Protein AF-A0A2A5DV95-F1 (afdb_monomer_lite)

pLDDT: mean 86.45, std 10.65, range [42.94, 98.12]

Secondary structure (DSSP, 8-state):
--HHHHHHHHHHS-SSPEEEEEETTHHHHHHHHHHHHTT--HHHHHHSTTHHHHHSHHHHHHHTT-HHHHHH-TT---TTS-EEEEEEEEEEE---SS----SSSS-EEEEEEEE-HHHHHHHHHHT-S-GGGGS-TTS---TTTTEEEEEEEEEETTTTEEEEEEEE-HHHHHHHHHHHHHHHTGGG-HHHHHHHHHHT--HHHHHHHIIIIIHHHTTTHHHHHHHHHHHIIIIIS---EEEEE-HHHHHHHTT-SS-PPPHHHHHHHHHHTTEEEESSPPHHHHT-S-HHHHHHHHHS---EEEE--

Radius of gyration: 20.72 Å; chains: 1; bounding box: 58×43×54 Å

Foldseek 3Di:
DAPVVLVVLQVPDPPDWDKDKDFPLLLLLLVVLVVVLVPDDPVNCCVDLNVVSCVDPVNVVCVVPDPVCSNPPSNDDDPPTDMAIWIKDKDKDADDDDPFLFLAHHIW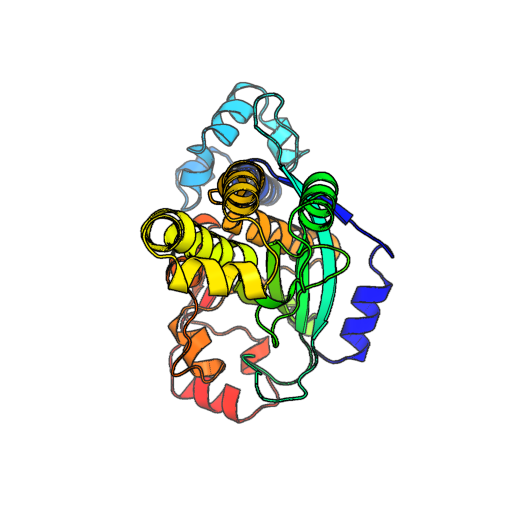IKIFTFHDPVLLVLCCVAQDFDPPQQDPPPDPADDVTGTQKMWTWDDDVVQLEIEGLFIDGSNLVSLVVLLCCLVPPCVPDPVNVVVSVVSPHDSVSSNCSCVVPRVVCVVPVLVSRVSVVVCCSCPSVVRDKYKYFAQVRSCPSSVPDPDGDDNCSRPVSLVVQVWDKDQDDRVCQCVGPDPVSVVSVVVDSGIITIRPD

Sequence (309 aa):
MQLLEAKEIQDCLPKGQTAFSYYRDQYAVYLLGQLLQKGFSIAELKKSSFAGLLQKKVVKDILARDLKMIRLFPKANIACAKEYHFSLNLTIMDRDDLCDQTSRNGVNLILQLNFNAEHSRFFRKKLDCKLDWLNGSCHPVRRDKITMAWCRMDINFDTDEVLIEEIQSDWMRYSLNWYKYVKKDLLKSEKRKMCFKKYGIKPEAYLEYYERFVKPYGPIWEESMMFATLCFIREELGLKNIFYHTQDSGRILKQMDDWLPPASIYSTLPKKFYFKLNSEAPILLQKDRNRRVKKVLKIHQFKFYKLMA

Structure (mmCIF, N/CA/C/O backbone):
data_AF-A0A2A5DV95-F1
#
_entry.id   AF-A0A2A5DV95-F1
#
loop_
_atom_site.group_PDB
_atom_site.id
_atom_site.type_symbol
_atom_site.label_atom_id
_atom_site.label_alt_id
_atom_site.label_comp_id
_atom_site.label_asym_id
_atom_site.label_entity_id
_atom_site.label_seq_id
_atom_site.pdbx_PDB_ins_code
_atom_site.Cartn_x
_atom_site.Cartn_y
_atom_site.Cartn_z
_atom_site.occupancy
_atom_site.B_iso_or_equiv
_atom_site.auth_seq_id
_atom_site.auth_comp_id
_atom_site.auth_asym_id
_atom_site.auth_atom_id
_atom_site.pdbx_PDB_model_num
ATOM 1 N N . MET A 1 1 ? 1.843 -15.084 11.485 1.00 86.31 1 MET A N 1
ATOM 2 C CA . MET A 1 1 ? 0.737 -16.047 11.271 1.00 86.31 1 MET A CA 1
ATOM 3 C C . MET A 1 1 ? 1.349 -17.438 11.120 1.00 86.31 1 MET A C 1
ATOM 5 O O . MET A 1 1 ? 2.554 -17.500 10.869 1.00 86.31 1 MET A O 1
ATOM 9 N N . GLN A 1 2 ? 0.613 -18.538 11.307 1.00 87.00 2 GLN A N 1
ATOM 10 C CA . GLN A 1 2 ? 1.159 -19.872 10.994 1.00 87.00 2 GLN A CA 1
ATOM 11 C C . GLN A 1 2 ? 1.019 -20.186 9.496 1.00 87.00 2 GLN A C 1
ATOM 13 O O . GLN A 1 2 ? 0.142 -19.646 8.827 1.00 87.00 2 GLN A O 1
ATOM 18 N N . LEU A 1 3 ? 1.881 -21.057 8.956 1.00 87.31 3 LEU A N 1
ATOM 19 C CA . LEU A 1 3 ? 1.865 -21.403 7.528 1.00 87.31 3 LEU A CA 1
ATOM 20 C C . LEU A 1 3 ? 0.554 -22.076 7.095 1.00 87.31 3 LEU A C 1
ATOM 22 O O . LEU A 1 3 ? 0.088 -21.821 5.989 1.00 87.31 3 LEU A O 1
ATOM 26 N N . LEU A 1 4 ? -0.032 -22.922 7.949 1.00 89.38 4 LEU A N 1
ATOM 27 C CA . LEU A 1 4 ? -1.293 -23.606 7.649 1.00 89.38 4 LEU A CA 1
ATOM 28 C C . LEU A 1 4 ? -2.432 -22.600 7.437 1.00 89.38 4 LEU A C 1
ATOM 30 O O . LEU A 1 4 ? -3.034 -22.583 6.372 1.00 89.38 4 LEU A O 1
ATOM 34 N N . GLU A 1 5 ? -2.625 -21.699 8.398 1.00 89.56 5 GLU A N 1
ATOM 35 C CA . GLU A 1 5 ? -3.607 -20.607 8.338 1.00 89.56 5 GLU A CA 1
ATOM 36 C C . GLU A 1 5 ? -3.411 -19.732 7.085 1.00 89.56 5 GLU A C 1
ATOM 38 O O . GLU A 1 5 ? -4.357 -19.392 6.380 1.00 89.56 5 GLU A O 1
ATOM 43 N N . ALA A 1 6 ? -2.160 -19.424 6.731 1.00 90.00 6 ALA A N 1
ATOM 44 C CA . ALA A 1 6 ? -1.848 -18.662 5.523 1.00 90.00 6 ALA A CA 1
ATOM 45 C C . ALA A 1 6 ? -2.274 -19.376 4.230 1.00 90.00 6 ALA A C 1
ATOM 47 O O . ALA A 1 6 ? -2.764 -18.733 3.298 1.00 90.00 6 ALA A O 1
ATOM 48 N N . LYS A 1 7 ? -2.063 -20.697 4.169 1.00 90.81 7 LYS A N 1
ATOM 49 C CA . LYS A 1 7 ? -2.456 -21.535 3.030 1.00 90.81 7 LYS A CA 1
ATOM 50 C C . LYS A 1 7 ? -3.969 -21.641 2.919 1.00 90.81 7 LYS A C 1
ATOM 52 O O . LYS A 1 7 ? -4.481 -21.488 1.820 1.00 90.81 7 LYS A O 1
ATOM 57 N N . GLU A 1 8 ? -4.674 -21.795 4.038 1.00 91.25 8 GLU A N 1
ATOM 58 C CA . GLU A 1 8 ? -6.142 -21.799 4.061 1.00 91.25 8 GLU A CA 1
ATOM 59 C C . GLU A 1 8 ? -6.714 -20.506 3.467 1.00 91.25 8 GLU A C 1
ATOM 61 O O . GLU A 1 8 ? -7.596 -20.557 2.613 1.00 91.25 8 GLU A O 1
ATOM 66 N N . ILE A 1 9 ? -6.161 -19.344 3.833 1.00 90.38 9 ILE A N 1
ATOM 67 C CA . ILE A 1 9 ? -6.562 -18.060 3.235 1.00 90.38 9 ILE A CA 1
ATOM 68 C C . ILE A 1 9 ? -6.305 -18.063 1.725 1.00 90.38 9 ILE A C 1
ATOM 70 O O . ILE A 1 9 ? -7.169 -17.661 0.949 1.00 90.38 9 ILE A O 1
ATOM 74 N N . GLN A 1 10 ? -5.123 -18.510 1.293 1.00 88.50 10 GLN A N 1
ATOM 75 C CA . GLN A 1 10 ? -4.773 -18.556 -0.126 1.00 88.50 10 GLN A CA 1
ATOM 76 C C . GLN A 1 10 ? -5.689 -19.498 -0.924 1.00 88.50 10 GLN A C 1
ATOM 78 O O . GLN A 1 10 ? -6.049 -19.167 -2.053 1.00 88.50 10 GLN A O 1
ATOM 83 N N . ASP A 1 11 ? -6.080 -20.631 -0.343 1.00 88.81 11 ASP A N 1
ATOM 84 C CA . ASP A 1 11 ? -6.933 -21.643 -0.970 1.00 88.81 11 ASP A CA 1
ATOM 85 C C . ASP A 1 11 ? -8.411 -21.235 -1.033 1.00 88.81 11 ASP A C 1
ATOM 87 O O . ASP A 1 11 ? -9.113 -21.641 -1.965 1.00 88.81 11 ASP A O 1
ATOM 91 N N . CYS A 1 12 ? -8.875 -20.424 -0.076 1.00 86.75 12 CYS A N 1
ATOM 92 C CA . CYS A 1 12 ? -10.227 -19.860 -0.050 1.00 86.75 12 CYS A CA 1
ATOM 93 C C . CYS A 1 12 ? -10.438 -18.754 -1.093 1.00 86.75 12 CYS A C 1
ATOM 95 O O . CYS A 1 12 ? -11.571 -18.497 -1.504 1.00 86.75 12 CYS A O 1
ATOM 97 N N . LEU A 1 13 ? -9.369 -18.083 -1.520 1.00 80.69 13 LEU A N 1
ATOM 98 C CA . LEU A 1 13 ? -9.460 -17.026 -2.520 1.00 80.69 13 LEU A CA 1
ATOM 99 C C . LEU A 1 13 ? -9.596 -17.609 -3.932 1.00 80.69 13 LEU A C 1
ATOM 101 O O . LEU A 1 13 ? -9.119 -18.716 -4.200 1.00 80.69 13 LEU A O 1
ATOM 105 N N . PRO A 1 14 ? -10.214 -16.869 -4.874 1.00 76.69 14 PRO A N 1
ATOM 106 C CA . PRO A 1 14 ? -10.341 -17.316 -6.253 1.00 76.69 14 PRO A CA 1
ATOM 107 C C . PRO A 1 14 ? -9.000 -17.803 -6.811 1.00 76.69 14 PRO A C 1
ATOM 109 O O . PRO A 1 14 ? -8.023 -17.053 -6.872 1.00 76.69 14 PRO A O 1
ATOM 112 N N . LYS A 1 15 ? -8.958 -19.072 -7.236 1.00 68.50 15 LYS A N 1
ATOM 113 C CA . LYS A 1 15 ? -7.765 -19.698 -7.819 1.00 68.50 15 LYS A CA 1
ATOM 114 C C . LYS A 1 15 ? -7.486 -19.065 -9.181 1.00 68.50 15 LYS A C 1
ATOM 116 O O . LYS A 1 15 ? -7.971 -19.525 -10.210 1.00 68.50 15 LYS A O 1
ATOM 121 N N . GLY A 1 16 ? -6.749 -17.957 -9.193 1.00 63.12 16 GLY A N 1
ATOM 122 C CA . GLY A 1 16 ? -6.514 -17.190 -10.409 1.00 63.12 16 GLY A CA 1
ATOM 123 C C . GLY A 1 16 ? -6.074 -15.751 -10.167 1.00 63.12 16 GLY A C 1
ATOM 124 O O . GLY A 1 16 ? -5.465 -15.413 -9.157 1.00 63.12 16 GLY A O 1
ATOM 125 N N . GLN A 1 17 ? -6.318 -14.908 -11.166 1.00 73.44 17 GLN A N 1
ATOM 126 C CA . GLN A 1 17 ? -6.033 -13.477 -11.116 1.00 73.44 17 GLN A CA 1
ATOM 127 C C . GLN A 1 17 ? -7.318 -12.732 -10.786 1.00 73.44 17 GLN A C 1
ATOM 129 O O . GLN A 1 17 ? -8.288 -12.834 -11.537 1.00 73.44 17 GLN A O 1
ATOM 134 N N . THR A 1 18 ? -7.297 -11.927 -9.729 1.00 88.62 18 THR A N 1
ATOM 135 C CA . THR A 1 18 ? -8.392 -10.993 -9.472 1.00 88.62 18 THR A CA 1
ATOM 136 C C . THR A 1 18 ? -8.151 -9.745 -10.307 1.00 88.62 18 THR A C 1
ATOM 138 O O . THR A 1 18 ? -7.131 -9.068 -10.149 1.00 88.62 18 THR A O 1
ATOM 141 N N . ALA A 1 19 ? -9.062 -9.458 -11.236 1.00 91.25 19 ALA A N 1
ATOM 142 C CA . ALA A 1 19 ? -9.023 -8.216 -11.993 1.00 91.25 19 ALA A CA 1
ATOM 143 C C . ALA A 1 19 ? -9.183 -7.035 -11.030 1.00 91.25 19 ALA A C 1
ATOM 145 O O . ALA A 1 19 ? -10.049 -7.048 -10.156 1.00 91.25 19 ALA A O 1
ATOM 146 N N . PHE A 1 20 ? -8.341 -6.020 -11.185 1.00 92.81 20 PHE A N 1
ATOM 147 C CA . PHE A 1 20 ? -8.385 -4.842 -10.336 1.00 92.81 20 PHE A CA 1
ATOM 148 C C . PHE A 1 20 ? -8.207 -3.591 -11.174 1.00 92.81 20 PHE A C 1
ATOM 150 O O . PHE A 1 20 ? -7.289 -3.494 -11.986 1.00 92.81 20 PHE A O 1
ATOM 157 N N . SER A 1 21 ? -9.080 -2.624 -10.950 1.00 92.81 21 SER A N 1
ATOM 158 C CA . SER A 1 21 ? -9.022 -1.330 -11.603 1.00 92.81 21 SER A CA 1
ATOM 159 C C . SER A 1 21 ? -8.791 -0.238 -10.581 1.00 92.81 21 SER A C 1
ATOM 161 O O . SER A 1 21 ? -9.290 -0.305 -9.457 1.00 92.81 21 SER A O 1
ATOM 163 N N . TYR A 1 22 ? -8.062 0.787 -11.005 1.00 94.25 22 TYR A N 1
ATOM 164 C CA . TYR A 1 22 ? -7.840 1.978 -10.215 1.00 94.25 22 TYR A CA 1
ATOM 165 C C . TYR A 1 22 ? -7.980 3.248 -11.040 1.00 94.25 22 TYR A C 1
ATOM 167 O O . TYR A 1 22 ? -7.395 3.356 -12.116 1.00 94.25 22 TYR A O 1
ATOM 175 N N . TYR A 1 23 ? -8.646 4.260 -10.500 1.00 92.88 23 TYR A N 1
ATOM 176 C CA . TYR A 1 23 ? -8.498 5.635 -10.967 1.00 92.88 23 TYR A CA 1
ATOM 177 C C . TYR A 1 23 ? -8.016 6.537 -9.830 1.00 92.88 23 TYR A C 1
ATOM 179 O O . TYR A 1 23 ? -8.239 6.278 -8.649 1.00 92.88 23 TYR A O 1
ATOM 187 N N . ARG A 1 24 ? -7.329 7.625 -10.183 1.00 92.38 24 ARG A N 1
ATOM 188 C CA . ARG A 1 24 ? -6.751 8.546 -9.194 1.00 92.38 24 ARG A CA 1
ATOM 189 C C . ARG A 1 24 ? -7.818 9.081 -8.232 1.00 92.38 24 ARG A C 1
ATOM 191 O O . ARG A 1 24 ? -8.872 9.531 -8.670 1.00 92.38 24 ARG A O 1
ATOM 198 N N . ASP A 1 25 ? -7.504 9.084 -6.939 1.00 92.88 25 ASP A N 1
ATOM 199 C CA . ASP A 1 25 ? -8.383 9.450 -5.827 1.00 92.88 25 ASP A CA 1
ATOM 200 C C . ASP A 1 25 ? -9.588 8.506 -5.605 1.00 92.88 25 ASP A C 1
ATOM 202 O O . ASP A 1 25 ? -10.449 8.814 -4.780 1.00 92.88 25 ASP A O 1
ATOM 206 N N . GLN A 1 26 ? -9.650 7.321 -6.235 1.00 93.12 26 GLN A N 1
ATOM 207 C CA . GLN A 1 26 ? -10.716 6.331 -5.982 1.00 93.12 26 GLN A CA 1
ATOM 208 C C . GLN A 1 26 ? -10.795 5.907 -4.513 1.00 93.12 26 GLN A C 1
ATOM 210 O O . GLN A 1 26 ? -11.887 5.704 -3.982 1.00 93.12 26 GLN A O 1
ATOM 215 N N . TYR A 1 27 ? -9.654 5.865 -3.819 1.00 94.31 27 TYR A N 1
ATOM 216 C CA . TYR A 1 27 ? -9.627 5.576 -2.385 1.00 94.31 27 TYR A CA 1
ATOM 217 C C . TYR A 1 27 ? -10.495 6.551 -1.583 1.00 94.31 27 TYR A C 1
ATOM 219 O O . TYR A 1 27 ? -11.057 6.173 -0.561 1.00 94.31 27 TYR A O 1
ATOM 227 N N . ALA A 1 28 ? -10.611 7.807 -2.027 1.00 94.12 28 ALA A N 1
ATOM 228 C CA . ALA A 1 28 ? -11.363 8.812 -1.301 1.00 94.12 28 ALA A CA 1
ATOM 229 C C . ALA A 1 28 ? -12.869 8.544 -1.373 1.00 94.12 28 ALA A C 1
ATOM 231 O O . ALA A 1 28 ? -13.563 8.712 -0.373 1.00 94.12 28 ALA A O 1
ATOM 232 N N . VAL A 1 29 ? -13.350 8.084 -2.533 1.00 92.00 29 VAL A N 1
ATOM 233 C CA . VAL A 1 29 ? -14.738 7.635 -2.721 1.00 92.00 29 VAL A CA 1
ATOM 234 C C . VAL A 1 29 ? -15.013 6.431 -1.827 1.00 92.00 29 VAL A C 1
ATOM 236 O O . VAL A 1 29 ? -16.007 6.417 -1.105 1.00 92.00 29 VAL A O 1
ATOM 239 N N . TYR A 1 30 ? -14.084 5.474 -1.804 1.00 92.56 30 TYR A N 1
ATOM 240 C CA . TYR A 1 30 ? -14.205 4.287 -0.972 1.00 92.56 30 TYR A CA 1
ATOM 241 C C . TYR A 1 30 ? -14.256 4.600 0.524 1.00 92.56 30 TYR A C 1
ATOM 243 O O . TYR A 1 30 ? -15.215 4.217 1.189 1.00 92.56 30 TYR A O 1
ATOM 251 N N . LEU A 1 31 ? -13.271 5.334 1.055 1.00 93.88 31 LEU A N 1
ATOM 252 C CA . LEU A 1 31 ? -13.229 5.691 2.477 1.00 93.88 31 LEU A CA 1
ATOM 253 C C . LEU A 1 31 ? -14.450 6.522 2.882 1.00 93.88 31 LEU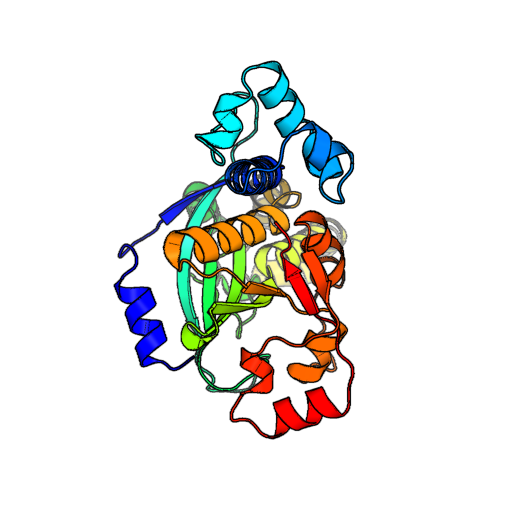 A C 1
ATOM 255 O O . LEU A 1 31 ? -15.003 6.319 3.960 1.00 93.88 31 LEU A O 1
ATOM 259 N N . LEU A 1 32 ? -14.903 7.430 2.013 1.00 93.06 32 LEU A N 1
ATOM 260 C CA . LEU A 1 32 ? -16.124 8.190 2.255 1.00 93.06 32 LEU A CA 1
ATOM 261 C C . LEU A 1 32 ? -17.350 7.271 2.323 1.00 93.06 32 LEU A C 1
ATOM 263 O O . LEU A 1 32 ? -18.148 7.411 3.244 1.00 93.06 32 LEU A O 1
ATOM 267 N N . GLY A 1 33 ? -17.483 6.311 1.404 1.00 90.19 33 GLY A N 1
ATOM 268 C CA . GLY A 1 33 ? -18.555 5.315 1.437 1.00 90.19 33 GLY A CA 1
ATOM 269 C C . GLY A 1 33 ? -18.574 4.516 2.742 1.00 90.19 33 GLY A C 1
ATOM 270 O O . GLY A 1 33 ? -19.631 4.390 3.356 1.00 90.19 33 GLY A O 1
ATOM 271 N N . GLN A 1 34 ? -17.407 4.075 3.223 1.00 90.50 34 GLN A N 1
ATOM 272 C CA . GLN A 1 34 ? -17.273 3.380 4.511 1.00 90.50 34 GLN A CA 1
ATOM 273 C C . GLN A 1 34 ? -17.740 4.251 5.690 1.00 90.50 34 GLN A C 1
ATOM 275 O O . GLN A 1 34 ? -18.512 3.800 6.536 1.00 90.50 34 GLN A O 1
ATOM 280 N N . LEU A 1 35 ? -17.337 5.524 5.725 1.00 91.94 35 LEU A N 1
ATOM 281 C CA . LEU A 1 35 ? -17.753 6.466 6.770 1.00 91.94 35 LEU A CA 1
ATOM 282 C C . LEU A 1 35 ? -19.267 6.730 6.746 1.00 91.94 35 LEU A C 1
ATOM 284 O O . LEU A 1 35 ? -19.909 6.741 7.794 1.00 91.94 35 LEU A O 1
ATOM 288 N N . LEU A 1 36 ? -19.857 6.893 5.560 1.00 90.50 36 LEU A N 1
ATOM 289 C CA . LEU A 1 36 ? -21.305 7.070 5.411 1.00 90.50 36 LEU A CA 1
ATOM 290 C C . LEU A 1 36 ? -22.081 5.815 5.841 1.00 90.50 36 LEU A C 1
ATOM 292 O O . LEU A 1 36 ? -23.142 5.924 6.451 1.00 90.50 36 LEU A O 1
ATOM 296 N N . GLN A 1 37 ? -21.558 4.618 5.557 1.00 87.19 37 GLN A N 1
ATOM 297 C CA . GLN A 1 37 ? -22.152 3.355 6.013 1.00 87.19 37 GLN A CA 1
ATOM 298 C C . GLN A 1 37 ? -22.097 3.204 7.540 1.00 87.19 37 GLN A C 1
ATOM 300 O O . GLN A 1 37 ? -23.021 2.643 8.123 1.00 87.19 37 GLN A O 1
ATOM 305 N N . LYS A 1 38 ? -21.082 3.781 8.196 1.00 88.56 38 LYS A N 1
ATOM 306 C CA . LYS A 1 38 ? -20.990 3.892 9.664 1.00 88.56 38 LYS A CA 1
ATOM 307 C C . LYS A 1 38 ? -21.924 4.949 10.272 1.00 88.56 38 LYS A C 1
ATOM 309 O O . LYS A 1 38 ? -21.917 5.125 11.485 1.00 88.56 38 LYS A O 1
ATOM 314 N N . GLY A 1 39 ? -22.717 5.648 9.458 1.00 89.88 39 GLY A N 1
ATOM 315 C CA . GLY A 1 39 ? -23.730 6.600 9.917 1.00 89.88 39 GLY A CA 1
ATOM 316 C C . GLY A 1 39 ? -23.280 8.059 9.974 1.00 89.88 39 GLY A C 1
ATOM 317 O O . GLY A 1 39 ? -24.080 8.904 10.361 1.00 89.88 39 GLY A O 1
ATOM 318 N N . PHE A 1 40 ? -22.053 8.388 9.555 1.00 91.62 40 PHE A N 1
ATOM 319 C CA . PHE A 1 40 ? -21.626 9.786 9.486 1.00 91.62 40 PHE A CA 1
ATOM 320 C C . PHE A 1 40 ? -22.432 10.554 8.434 1.00 91.62 40 PHE A C 1
ATOM 322 O O . PHE A 1 40 ? -22.566 10.125 7.287 1.00 91.62 40 PHE A O 1
ATOM 329 N N . SER A 1 41 ? -22.903 11.744 8.789 1.00 90.94 41 SER A N 1
ATOM 330 C CA . SER A 1 41 ? -23.466 12.706 7.846 1.00 90.94 41 SER A CA 1
ATOM 331 C C . SER A 1 41 ? -22.370 13.517 7.149 1.00 90.94 41 SER A C 1
ATOM 333 O O . SER A 1 41 ? -21.272 13.733 7.667 1.00 90.94 41 SER A O 1
ATOM 335 N N . ILE A 1 42 ? -22.682 14.070 5.973 1.00 90.50 42 ILE A N 1
ATOM 336 C CA . ILE A 1 42 ? -21.769 14.985 5.266 1.00 90.50 42 ILE A CA 1
ATOM 337 C C . ILE A 1 42 ? -21.432 16.218 6.123 1.00 90.50 42 ILE A C 1
ATOM 339 O O . ILE A 1 42 ? -20.310 16.723 6.060 1.00 90.50 42 ILE A O 1
ATOM 343 N N . ALA A 1 43 ? -22.379 16.706 6.930 1.00 92.00 43 ALA A N 1
ATOM 344 C CA . ALA A 1 43 ? -22.167 17.853 7.809 1.00 92.00 43 ALA A CA 1
ATOM 345 C C . ALA A 1 43 ? -21.146 17.549 8.918 1.00 92.00 43 ALA A C 1
ATOM 347 O O . ALA A 1 43 ? -20.259 18.366 9.169 1.00 92.00 43 ALA A O 1
ATOM 348 N N . GLU A 1 44 ? -21.225 16.367 9.531 1.00 94.69 44 GLU A N 1
ATOM 349 C CA . GLU A 1 44 ? -20.236 15.904 10.511 1.00 94.69 44 GLU A CA 1
ATOM 350 C C . GLU A 1 44 ? -18.870 15.703 9.857 1.00 94.69 44 GLU A C 1
ATOM 352 O O . GLU A 1 44 ? -17.855 16.169 10.376 1.00 94.69 44 GLU A O 1
ATOM 357 N N . LEU A 1 45 ? -18.832 15.098 8.666 1.00 94.06 45 LEU A N 1
ATOM 358 C CA . LEU A 1 45 ? -17.582 14.861 7.946 1.00 94.06 45 LEU A CA 1
ATOM 359 C C . LEU A 1 45 ? -16.844 16.158 7.606 1.00 94.06 45 LEU A C 1
ATOM 361 O O . LEU A 1 45 ? -15.622 16.202 7.761 1.00 94.06 45 LEU A O 1
ATOM 365 N N . LYS A 1 46 ? -17.563 17.227 7.234 1.00 94.06 46 LYS A N 1
ATOM 366 C CA . LYS A 1 46 ? -16.988 18.569 7.008 1.00 94.06 46 LYS A CA 1
ATOM 367 C C . LYS A 1 46 ? -16.299 19.152 8.245 1.00 94.06 46 LYS A C 1
ATOM 369 O O . LYS A 1 46 ? -15.350 19.912 8.088 1.00 94.06 46 LYS A O 1
ATOM 374 N N . LYS A 1 47 ? -16.772 18.814 9.447 1.00 95.00 47 LYS A N 1
ATOM 375 C CA . LYS A 1 47 ? -16.208 19.274 10.730 1.00 95.00 47 LYS A CA 1
ATOM 376 C C . LYS A 1 47 ? -15.158 18.315 11.301 1.00 95.00 47 LYS A C 1
ATOM 378 O O . LYS A 1 47 ? -14.503 18.632 12.286 1.00 95.00 47 LYS A O 1
ATOM 383 N N . SER A 1 48 ? -15.008 17.137 10.702 1.00 93.88 48 SER A N 1
ATOM 384 C CA . SER A 1 48 ? -14.110 16.084 11.170 1.00 93.88 48 SER A CA 1
ATOM 385 C C . SER A 1 48 ? -12.725 16.155 10.518 1.00 93.88 48 SER A C 1
ATOM 387 O O . SER A 1 48 ? -12.498 16.868 9.538 1.00 93.88 48 SER A O 1
ATOM 389 N N . SER A 1 49 ? -11.811 15.292 10.972 1.00 92.38 49 SER A N 1
ATOM 390 C CA . SER A 1 49 ? -10.525 15.085 10.298 1.00 92.38 49 SER A CA 1
ATOM 391 C C . SER A 1 49 ? -10.648 14.549 8.865 1.00 92.38 49 SER A C 1
ATOM 393 O O . SER A 1 49 ? -9.657 14.578 8.149 1.00 92.38 49 SER A O 1
ATOM 395 N N . PHE A 1 50 ? -11.821 14.071 8.434 1.00 95.12 50 PHE A N 1
ATOM 396 C CA . PHE A 1 50 ? -12.063 13.517 7.096 1.00 95.12 50 PHE A CA 1
ATOM 397 C C . PHE A 1 50 ? -12.504 14.558 6.058 1.00 95.12 50 PHE A C 1
ATOM 399 O O . PHE A 1 50 ? -12.699 14.208 4.895 1.00 95.12 50 PHE A O 1
ATOM 406 N N . ALA A 1 51 ? -12.618 15.839 6.427 1.00 94.56 51 ALA A N 1
ATOM 407 C CA . ALA A 1 51 ? -13.098 16.901 5.537 1.00 94.56 51 ALA A CA 1
ATOM 408 C C . ALA A 1 51 ? -12.333 16.982 4.200 1.00 94.56 51 ALA A C 1
ATOM 410 O O . ALA A 1 51 ? -12.910 17.329 3.170 1.00 94.56 51 ALA A O 1
ATOM 411 N N . GLY A 1 52 ? -11.048 16.606 4.189 1.00 94.44 52 GLY A N 1
ATOM 412 C CA . GLY A 1 52 ? -10.234 16.559 2.972 1.00 94.44 52 GLY A CA 1
ATOM 413 C C . GLY A 1 52 ? -10.727 15.564 1.907 1.00 94.44 52 GLY A C 1
ATOM 414 O O . GLY A 1 52 ? -10.485 15.803 0.725 1.00 94.44 52 GLY A O 1
ATOM 415 N N . LEU A 1 53 ? -11.469 14.509 2.281 1.00 94.12 53 LEU A N 1
ATOM 416 C CA . LEU A 1 53 ? -12.081 13.571 1.328 1.00 94.12 53 LEU A CA 1
ATOM 417 C C . LEU A 1 53 ? -13.093 14.299 0.443 1.00 94.12 53 LEU A C 1
ATOM 419 O O . LEU A 1 53 ? -13.078 14.150 -0.775 1.00 94.12 53 LEU A O 1
ATOM 423 N N . LEU A 1 54 ? -13.900 15.171 1.052 1.00 93.31 54 LEU A N 1
ATOM 424 C CA . LEU A 1 54 ? -14.910 15.983 0.369 1.00 93.31 54 LEU A CA 1
ATOM 425 C C . LEU A 1 54 ? -14.293 17.033 -0.565 1.00 93.31 54 LEU A C 1
ATOM 427 O O . LEU A 1 54 ? -14.978 17.577 -1.428 1.00 93.31 54 LEU A O 1
ATOM 431 N N . GLN A 1 55 ? -13.001 17.337 -0.402 1.00 93.44 55 GLN A N 1
ATOM 432 C CA . GLN A 1 55 ? -12.300 18.304 -1.244 1.00 93.44 55 GLN A CA 1
ATOM 433 C C . GLN A 1 55 ? -11.731 17.699 -2.524 1.00 93.44 55 GLN A C 1
ATOM 435 O O . GLN A 1 55 ? -11.386 18.448 -3.444 1.00 93.44 55 GLN A O 1
ATOM 440 N N . LYS A 1 56 ? -11.660 16.366 -2.611 1.00 92.88 56 LYS A N 1
ATOM 441 C CA . LYS A 1 56 ? -11.179 15.669 -3.801 1.00 92.88 56 LYS A CA 1
ATOM 442 C C . LYS A 1 56 ? -12.107 15.936 -4.972 1.00 92.88 56 LYS A C 1
ATOM 444 O O . LYS A 1 56 ? -13.319 15.782 -4.848 1.00 92.88 56 LYS A O 1
ATOM 449 N N . LYS A 1 57 ? -11.527 16.290 -6.123 1.00 90.12 57 LYS A N 1
ATOM 450 C CA . LYS A 1 57 ? -12.284 16.578 -7.350 1.00 90.12 57 LYS A CA 1
ATOM 451 C C . LYS A 1 57 ? -13.260 15.447 -7.668 1.00 90.12 57 LYS A C 1
ATOM 453 O O . LYS A 1 57 ? -14.432 15.694 -7.890 1.00 90.12 57 LYS A O 1
ATOM 458 N N . VAL A 1 58 ? -12.781 14.211 -7.583 1.00 88.81 58 VAL A N 1
ATOM 459 C CA . VAL A 1 58 ? -13.568 13.015 -7.873 1.00 88.81 58 VAL A CA 1
ATOM 460 C C . VAL A 1 58 ? -14.795 12.862 -6.966 1.00 88.81 58 VAL A C 1
ATOM 462 O O . VAL A 1 58 ? -15.875 12.514 -7.429 1.00 88.81 58 VAL A O 1
ATOM 465 N N . VAL A 1 59 ? -14.652 13.205 -5.684 1.00 89.62 59 VAL A N 1
ATOM 466 C CA . VAL A 1 59 ? -15.749 13.186 -4.715 1.00 89.62 59 VAL A CA 1
ATOM 467 C C . VAL A 1 59 ? -16.714 14.335 -4.993 1.00 89.62 59 VAL A C 1
ATOM 469 O O . VAL A 1 59 ? -17.917 14.108 -5.020 1.00 89.62 59 VAL A O 1
ATOM 472 N N . LYS A 1 60 ? -16.213 15.546 -5.267 1.00 89.31 60 LYS A N 1
ATOM 473 C CA . LYS A 1 60 ? -17.047 16.697 -5.658 1.00 89.31 60 LYS A CA 1
ATOM 474 C C . LYS A 1 60 ? -17.885 16.400 -6.900 1.00 89.31 60 LYS A C 1
ATOM 476 O O . LYS A 1 60 ? -19.077 16.686 -6.901 1.00 89.31 60 LYS A O 1
ATOM 481 N N . ASP A 1 61 ? -17.273 15.788 -7.911 1.00 86.44 61 ASP A N 1
ATOM 482 C CA . ASP A 1 61 ? -17.933 15.427 -9.165 1.00 86.44 61 ASP A CA 1
ATOM 483 C C . ASP A 1 61 ? -19.066 14.410 -8.933 1.00 86.44 61 ASP A C 1
ATOM 485 O O . ASP A 1 61 ? -20.129 14.539 -9.538 1.00 86.44 61 ASP A O 1
ATOM 489 N N . ILE A 1 62 ? -18.877 13.423 -8.043 1.00 84.88 62 ILE A N 1
ATOM 490 C CA . ILE A 1 62 ? -19.944 12.473 -7.686 1.00 84.88 62 ILE A CA 1
ATOM 491 C C . ILE A 1 62 ? -21.030 13.152 -6.849 1.00 84.88 62 ILE A C 1
ATOM 493 O O . ILE A 1 62 ? -22.209 12.999 -7.154 1.00 84.88 62 ILE A O 1
ATOM 497 N N . LEU A 1 63 ? -20.652 13.912 -5.814 1.00 83.94 63 LEU A N 1
ATOM 498 C CA . LEU A 1 63 ? -21.598 14.592 -4.922 1.00 83.94 63 LEU A CA 1
ATOM 499 C C . LEU A 1 63 ? -22.504 15.572 -5.679 1.00 83.94 63 LEU A C 1
ATOM 501 O O . LEU A 1 63 ? -23.657 15.740 -5.298 1.00 83.94 63 LEU A O 1
ATOM 505 N N . ALA A 1 64 ? -21.996 16.198 -6.744 1.00 83.25 64 ALA A N 1
ATOM 506 C CA . ALA A 1 64 ? -22.777 17.073 -7.613 1.00 83.25 64 ALA A CA 1
ATOM 507 C C . ALA A 1 64 ? -23.821 16.323 -8.462 1.00 83.25 64 ALA A C 1
ATOM 509 O O . ALA A 1 64 ? -24.766 16.946 -8.937 1.00 83.25 64 ALA A O 1
ATOM 510 N N . ARG A 1 65 ? -23.648 15.011 -8.676 1.00 80.06 65 ARG A N 1
ATOM 511 C CA . ARG A 1 65 ? -24.533 14.179 -9.506 1.00 80.06 65 ARG A CA 1
ATOM 512 C C . ARG A 1 65 ? -25.517 13.371 -8.665 1.00 80.06 65 ARG A C 1
ATOM 514 O O . ARG A 1 65 ? -26.716 13.476 -8.887 1.00 80.06 65 ARG A O 1
ATOM 521 N N . ASP A 1 66 ? -25.018 12.564 -7.726 1.00 74.06 66 ASP A N 1
ATOM 522 C CA . ASP A 1 66 ? -25.846 11.716 -6.863 1.00 74.06 66 ASP A CA 1
ATOM 523 C C . ASP A 1 66 ? -25.089 11.258 -5.602 1.00 74.06 66 ASP A C 1
ATOM 525 O O . ASP A 1 66 ? -24.139 10.473 -5.655 1.00 74.06 66 ASP A O 1
ATOM 529 N N . LEU A 1 67 ? -25.556 11.704 -4.433 1.00 69.00 67 LEU A N 1
ATOM 530 C CA . LEU A 1 67 ? -25.014 11.308 -3.132 1.00 69.00 67 LEU A CA 1
ATOM 531 C C . LEU A 1 67 ? -25.197 9.806 -2.843 1.00 69.00 67 LEU A C 1
ATOM 533 O O . LEU A 1 67 ? -24.362 9.199 -2.167 1.00 69.00 67 LEU A O 1
ATOM 537 N N . LYS A 1 68 ? -26.287 9.197 -3.335 1.00 71.50 68 LYS A N 1
ATOM 538 C CA . LYS A 1 68 ? -26.608 7.785 -3.074 1.00 71.50 68 LYS A CA 1
ATOM 539 C C . LYS A 1 68 ? -25.567 6.857 -3.693 1.00 71.50 68 LYS A C 1
ATOM 541 O O . LYS A 1 68 ? -25.258 5.823 -3.101 1.00 71.50 68 LYS A O 1
ATOM 546 N N . MET A 1 69 ? -24.956 7.266 -4.807 1.00 70.06 69 MET A N 1
ATOM 547 C CA . MET A 1 69 ? -23.914 6.498 -5.492 1.00 70.06 69 MET A CA 1
ATOM 548 C C . MET A 1 69 ? -22.696 6.222 -4.609 1.00 70.06 69 MET A C 1
ATOM 550 O O . MET A 1 69 ? -22.155 5.123 -4.661 1.00 70.06 69 MET A O 1
ATOM 554 N N . ILE A 1 70 ? -22.291 7.157 -3.743 1.00 72.88 70 ILE A N 1
ATOM 555 C CA . ILE A 1 70 ? -21.128 6.951 -2.858 1.00 72.88 70 ILE A CA 1
ATOM 556 C C . ILE A 1 70 ? -21.429 5.900 -1.786 1.00 72.88 70 ILE A C 1
ATOM 558 O O . ILE A 1 70 ? -20.564 5.102 -1.431 1.00 72.88 70 ILE A O 1
ATOM 562 N N . ARG A 1 71 ? -22.664 5.888 -1.269 1.00 71.69 71 ARG A N 1
ATOM 563 C CA . ARG A 1 71 ? -23.082 4.944 -0.226 1.00 71.69 71 ARG A CA 1
ATOM 564 C C . ARG A 1 71 ? -23.245 3.526 -0.771 1.00 71.69 71 ARG A C 1
ATOM 566 O O . ARG A 1 71 ? -22.871 2.574 -0.089 1.00 71.69 71 ARG A O 1
ATOM 573 N N . LEU A 1 72 ? -23.823 3.408 -1.967 1.00 64.31 72 LEU A N 1
ATOM 574 C CA . LEU A 1 72 ? -24.183 2.132 -2.590 1.00 64.31 72 LEU A CA 1
ATOM 575 C C . LEU A 1 72 ? -23.033 1.518 -3.394 1.00 64.31 72 LEU A C 1
ATOM 577 O O . LEU A 1 72 ? -22.900 0.301 -3.437 1.00 64.31 72 LEU A O 1
ATOM 581 N N . PHE A 1 73 ? -22.183 2.350 -3.997 1.00 67.50 73 PHE A N 1
ATOM 582 C CA . PHE A 1 73 ? -21.115 1.908 -4.888 1.00 67.50 73 PHE A CA 1
ATOM 583 C C . PHE A 1 73 ? -19.812 2.668 -4.599 1.00 67.50 73 PHE A C 1
ATOM 585 O O . PHE A 1 73 ? -19.361 3.476 -5.414 1.00 67.50 73 PHE A O 1
ATOM 592 N N . PRO A 1 74 ? -19.140 2.386 -3.468 1.00 64.81 74 PRO A N 1
ATOM 593 C CA . PRO A 1 74 ? -17.866 3.022 -3.118 1.00 64.81 74 PRO A CA 1
ATOM 594 C C . PRO A 1 74 ? -16.744 2.779 -4.149 1.00 64.81 74 PRO A C 1
ATOM 596 O O . PRO A 1 74 ? -15.730 3.475 -4.128 1.00 64.81 74 PRO A O 1
ATOM 599 N N . LYS A 1 75 ? -16.928 1.810 -5.059 1.00 65.94 75 LYS A N 1
ATOM 600 C CA . LYS A 1 75 ? -16.030 1.484 -6.178 1.00 65.94 75 LYS A CA 1
ATOM 601 C C . LYS A 1 75 ? -16.568 1.906 -7.555 1.00 65.94 75 LYS A C 1
ATOM 603 O O . LYS A 1 75 ? -16.033 1.449 -8.557 1.00 65.94 75 LYS A O 1
ATOM 608 N N . ALA A 1 76 ? -17.629 2.716 -7.626 1.00 63.41 76 ALA A N 1
ATOM 609 C CA . ALA A 1 76 ? -18.251 3.086 -8.897 1.00 63.41 76 ALA A CA 1
ATOM 610 C C . ALA A 1 76 ? -17.240 3.693 -9.878 1.00 63.41 76 ALA A C 1
ATOM 612 O O . ALA A 1 76 ? -16.510 4.625 -9.539 1.00 63.41 76 ALA A O 1
ATOM 613 N N . ASN A 1 77 ? -17.254 3.202 -11.117 1.00 64.25 77 ASN A N 1
ATOM 614 C CA . ASN A 1 77 ? -16.477 3.799 -12.191 1.00 64.25 77 ASN A CA 1
ATOM 615 C C . ASN A 1 77 ? -17.069 5.154 -12.574 1.00 64.25 77 ASN A C 1
ATOM 617 O O . ASN A 1 77 ? -18.259 5.295 -12.858 1.00 64.25 77 ASN A O 1
ATOM 621 N N . ILE A 1 78 ? -16.210 6.167 -12.594 1.00 69.81 78 ILE A N 1
ATOM 622 C CA . ILE A 1 78 ? -16.583 7.518 -12.991 1.00 69.81 78 ILE A CA 1
ATOM 623 C C . ILE A 1 78 ? -16.145 7.681 -14.434 1.00 69.81 78 ILE A C 1
ATOM 625 O O . ILE A 1 78 ? -14.950 7.698 -14.714 1.00 69.81 78 ILE A O 1
ATOM 629 N N . ALA A 1 79 ? -17.112 7.850 -15.336 1.00 64.50 79 ALA A N 1
ATOM 630 C CA . ALA A 1 79 ? -16.904 7.876 -16.788 1.00 64.50 79 ALA A CA 1
ATOM 631 C C . ALA A 1 79 ? -15.831 8.871 -17.288 1.00 64.50 79 ALA A C 1
ATOM 633 O O . ALA A 1 79 ? -15.365 8.757 -18.414 1.00 64.50 79 ALA A O 1
ATOM 634 N N . CYS A 1 80 ? -15.431 9.852 -16.472 1.00 64.38 80 CYS A N 1
ATOM 635 C CA . CYS A 1 80 ? -14.440 10.871 -16.828 1.00 64.38 80 CYS A CA 1
ATOM 636 C C . CYS A 1 80 ? -13.041 10.628 -16.232 1.00 64.38 80 CYS A C 1
ATOM 638 O O . CYS A 1 80 ? -12.136 11.430 -16.469 1.00 64.38 80 CYS A O 1
ATOM 640 N N . ALA A 1 81 ? -12.848 9.588 -15.418 1.00 81.12 81 ALA A N 1
ATOM 641 C CA . ALA A 1 81 ? -11.564 9.307 -14.788 1.00 81.12 81 ALA A CA 1
ATOM 642 C C . ALA A 1 81 ? -10.753 8.321 -15.638 1.00 81.12 81 ALA A C 1
ATOM 644 O O . ALA A 1 81 ? -11.271 7.306 -16.095 1.00 81.12 81 ALA A O 1
ATOM 645 N N . LYS A 1 82 ? -9.459 8.605 -15.833 1.00 88.56 82 LYS A N 1
ATOM 646 C CA . LYS A 1 82 ? -8.554 7.644 -16.467 1.00 88.56 82 LYS A CA 1
ATOM 647 C C . LYS A 1 82 ? -8.389 6.433 -15.550 1.00 88.56 82 LYS A C 1
ATOM 649 O O . LYS A 1 82 ? -7.808 6.556 -14.469 1.00 88.56 82 LYS A O 1
ATOM 654 N N . GLU A 1 83 ? -8.878 5.296 -16.018 1.00 90.69 83 GLU A N 1
ATOM 655 C CA . GLU A 1 83 ? -8.778 4.008 -15.345 1.00 90.69 83 GLU A CA 1
ATOM 656 C C . GLU A 1 83 ? -7.462 3.309 -15.710 1.00 90.69 83 GLU A C 1
ATOM 658 O O . GLU A 1 83 ? -6.953 3.404 -16.831 1.00 90.69 83 GLU A O 1
ATOM 663 N N . TYR A 1 84 ? -6.888 2.633 -14.727 1.00 93.12 84 TYR A N 1
ATOM 664 C CA . TYR A 1 84 ? -5.690 1.822 -14.836 1.00 93.12 84 TYR A CA 1
ATOM 665 C C . TYR A 1 84 ? -6.048 0.405 -14.418 1.00 93.12 84 TYR A C 1
ATO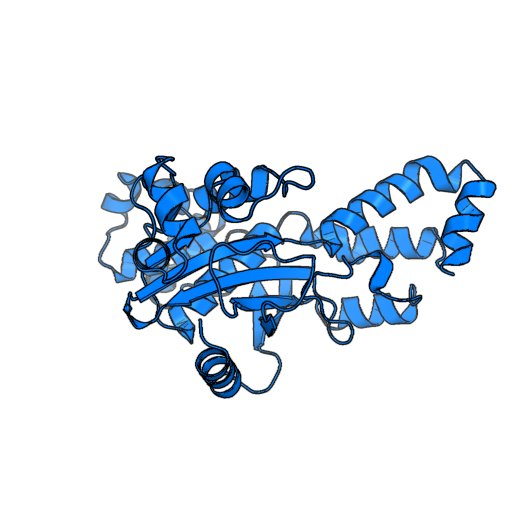M 667 O O . TYR A 1 84 ? -6.634 0.203 -13.358 1.00 93.12 84 TYR A O 1
ATOM 675 N N . HIS A 1 85 ? -5.680 -0.569 -15.241 1.00 93.31 85 HIS A N 1
ATOM 676 C CA . HIS A 1 85 ? -6.019 -1.967 -15.007 1.00 93.31 85 HIS A CA 1
ATOM 677 C C . HIS A 1 85 ? -4.803 -2.753 -14.528 1.00 93.31 85 HIS A C 1
ATOM 679 O O . HIS A 1 85 ? -3.694 -2.601 -15.047 1.00 93.31 85 HIS A O 1
ATOM 685 N N . PHE A 1 86 ? -5.050 -3.636 -13.575 1.00 94.19 86 PHE A N 1
ATOM 686 C CA . PHE A 1 86 ? -4.075 -4.470 -12.896 1.00 94.19 86 PHE A CA 1
ATOM 687 C C . PHE A 1 86 ? -4.652 -5.867 -12.675 1.00 94.19 86 PHE A C 1
ATOM 689 O O . PHE A 1 86 ? -5.849 -6.114 -12.848 1.00 94.19 86 PHE A O 1
ATOM 696 N N . SER A 1 87 ? -3.792 -6.773 -12.225 1.00 93.12 87 SER A N 1
ATOM 697 C CA . SER A 1 87 ? -4.230 -8.016 -11.598 1.00 93.12 87 SER A CA 1
ATOM 698 C C . SER A 1 87 ? -3.644 -8.139 -10.200 1.00 93.12 87 SER A C 1
ATOM 700 O O . SER A 1 87 ? -2.460 -7.854 -9.988 1.00 93.12 87 SER A O 1
ATOM 702 N N . LEU A 1 88 ? -4.463 -8.600 -9.261 1.00 94.12 88 LEU A N 1
ATOM 703 C CA . LEU A 1 88 ? -4.035 -8.927 -7.909 1.00 94.12 88 LEU A CA 1
ATOM 704 C C . LEU A 1 88 ? -3.708 -10.411 -7.794 1.00 94.12 88 LEU A C 1
ATOM 706 O O . LEU A 1 88 ? -4.385 -11.262 -8.376 1.00 94.12 88 LEU A O 1
ATOM 710 N N . ASN A 1 89 ? -2.669 -10.699 -7.018 1.00 92.38 89 ASN A N 1
ATOM 711 C CA . ASN A 1 89 ? -2.304 -12.048 -6.616 1.00 92.38 89 ASN A CA 1
ATOM 712 C C . ASN A 1 89 ? -1.899 -12.058 -5.144 1.00 92.38 89 ASN A C 1
ATOM 714 O O . ASN A 1 89 ? -1.341 -11.080 -4.645 1.00 92.38 89 ASN A O 1
ATOM 718 N N . LEU A 1 90 ? -2.161 -13.177 -4.475 1.00 92.00 90 LEU A N 1
ATOM 719 C CA . LEU A 1 90 ? -1.731 -13.416 -3.108 1.00 92.00 90 LEU A CA 1
ATOM 720 C C . LEU A 1 90 ? -0.643 -14.490 -3.095 1.00 92.00 90 LEU A C 1
ATOM 722 O O . LEU A 1 90 ? -0.789 -15.543 -3.720 1.00 92.00 90 LEU A O 1
ATOM 726 N N 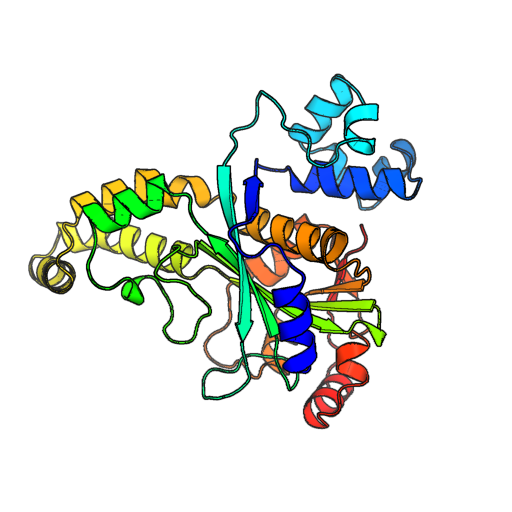. THR A 1 91 ? 0.434 -14.230 -2.363 1.00 89.88 91 THR A N 1
ATOM 727 C CA . THR A 1 91 ? 1.457 -15.230 -2.054 1.00 89.88 91 THR A CA 1
ATOM 728 C C . THR A 1 91 ? 1.800 -15.199 -0.573 1.00 89.88 91 THR A C 1
ATOM 730 O O . THR A 1 91 ? 1.492 -14.239 0.133 1.00 89.88 91 THR A O 1
ATOM 733 N N . ILE A 1 92 ? 2.445 -16.260 -0.108 1.00 89.94 92 ILE A N 1
ATOM 734 C CA . ILE A 1 92 ? 2.933 -16.397 1.259 1.00 89.94 92 ILE A CA 1
ATOM 735 C C . ILE A 1 92 ? 4.450 -16.254 1.214 1.00 89.94 92 ILE A C 1
ATOM 737 O O . ILE A 1 92 ? 5.091 -16.749 0.285 1.00 89.94 92 ILE A O 1
ATOM 741 N N . MET A 1 93 ? 5.013 -15.559 2.196 1.00 85.25 93 MET A N 1
ATOM 742 C CA . MET A 1 93 ? 6.453 -15.520 2.414 1.00 85.25 93 MET A CA 1
ATOM 743 C C . MET A 1 93 ? 6.738 -16.064 3.810 1.00 85.25 93 MET A C 1
ATOM 745 O O . MET A 1 93 ? 6.209 -15.540 4.796 1.00 85.25 93 MET A O 1
ATOM 749 N N . ASP A 1 94 ? 7.514 -17.145 3.853 1.00 76.75 94 ASP A N 1
ATOM 750 C CA . ASP A 1 94 ? 8.017 -17.746 5.084 1.00 76.75 94 ASP A CA 1
ATOM 751 C C . ASP A 1 94 ? 9.384 -17.159 5.449 1.00 76.75 94 ASP A C 1
ATOM 753 O O . ASP A 1 94 ? 10.037 -16.481 4.654 1.00 76.75 94 ASP A O 1
ATOM 757 N N . ARG A 1 95 ? 9.770 -17.414 6.688 1.00 64.69 95 ARG A N 1
ATOM 758 C CA . ARG A 1 95 ? 10.843 -16.803 7.445 1.00 64.69 95 ARG A CA 1
ATOM 759 C C . ARG A 1 95 ? 12.173 -17.544 7.354 1.00 64.69 95 ARG A C 1
ATOM 761 O O . ARG A 1 95 ? 12.955 -17.493 8.301 1.00 64.69 95 ARG A O 1
ATOM 768 N N . ASP A 1 96 ? 12.422 -18.224 6.245 1.00 49.72 96 ASP A N 1
ATOM 769 C CA . ASP A 1 96 ? 13.691 -18.908 6.031 1.00 49.72 96 ASP A CA 1
ATOM 770 C C . ASP A 1 96 ? 14.601 -18.044 5.137 1.00 49.72 96 ASP A C 1
ATOM 772 O O . ASP A 1 96 ? 14.356 -17.856 3.947 1.00 49.72 96 ASP A O 1
ATOM 776 N N . ASP A 1 97 ? 15.647 -17.520 5.788 1.00 44.69 97 ASP A N 1
ATOM 777 C CA . ASP A 1 97 ? 16.901 -16.932 5.288 1.00 44.69 97 ASP A CA 1
ATOM 778 C C . ASP A 1 97 ? 17.064 -15.407 5.071 1.00 44.69 97 ASP A C 1
ATOM 780 O O . ASP A 1 97 ? 16.351 -14.740 4.325 1.00 44.69 97 ASP A O 1
ATOM 784 N N . LEU A 1 98 ? 18.137 -14.912 5.724 1.00 42.94 98 LEU A N 1
ATOM 785 C CA . LEU A 1 98 ? 19.104 -13.823 5.438 1.00 42.94 98 LEU A CA 1
ATOM 786 C C . LEU A 1 98 ? 18.626 -12.406 5.048 1.00 42.94 98 LEU A C 1
ATOM 788 O O . LEU A 1 98 ? 19.396 -11.459 5.190 1.00 42.94 98 LEU A O 1
ATOM 792 N N . CYS A 1 99 ? 17.384 -12.228 4.611 1.00 54.34 99 CYS A N 1
ATOM 793 C CA . CYS A 1 99 ? 16.803 -10.968 4.135 1.00 54.34 99 CYS A CA 1
ATOM 794 C C . CYS A 1 99 ? 15.538 -10.568 4.934 1.00 54.34 99 CYS A C 1
ATOM 796 O O . CYS A 1 99 ? 14.752 -9.726 4.490 1.00 54.34 99 CYS A O 1
ATOM 798 N N . ASP A 1 100 ? 15.304 -11.192 6.094 1.00 63.41 100 ASP A N 1
ATOM 799 C CA . ASP A 1 100 ? 14.035 -11.123 6.821 1.00 63.41 100 ASP A CA 1
ATOM 800 C C . ASP A 1 100 ? 13.853 -9.807 7.602 1.00 63.41 100 ASP A C 1
ATOM 802 O O . ASP A 1 100 ? 14.392 -9.592 8.686 1.00 63.41 100 ASP A O 1
ATOM 806 N N . GLN A 1 101 ? 13.057 -8.912 7.017 1.00 74.62 101 GLN A N 1
ATOM 807 C CA . GLN A 1 101 ? 12.703 -7.593 7.541 1.00 74.62 101 GLN A CA 1
ATOM 808 C C . GLN A 1 101 ? 11.248 -7.574 8.057 1.00 74.62 101 GLN A C 1
ATOM 810 O O . GLN A 1 101 ? 10.409 -6.777 7.614 1.00 74.62 101 GLN A O 1
ATOM 815 N N . THR A 1 102 ? 10.927 -8.484 8.982 1.00 83.38 102 THR A N 1
ATOM 816 C CA . THR A 1 102 ? 9.581 -8.658 9.564 1.00 83.38 102 THR A CA 1
ATOM 817 C C . THR A 1 102 ? 9.557 -8.397 11.069 1.00 83.38 102 THR A C 1
ATOM 819 O O . THR A 1 102 ? 10.550 -8.593 11.776 1.00 83.38 102 THR A O 1
ATOM 822 N N . SER A 1 103 ? 8.417 -7.924 11.585 1.00 84.94 103 SER A N 1
ATOM 823 C CA . SER A 1 103 ? 8.320 -7.514 12.990 1.00 84.94 103 SER A CA 1
ATOM 824 C C . SER A 1 103 ? 8.194 -8.700 13.948 1.00 84.94 103 SER A C 1
ATOM 826 O O . SER A 1 103 ? 8.738 -8.637 15.052 1.00 84.94 103 SER A O 1
ATOM 828 N N . ARG A 1 104 ? 7.537 -9.796 13.539 1.00 85.62 104 ARG A N 1
ATOM 829 C CA . ARG A 1 104 ? 7.352 -11.017 14.350 1.00 85.62 104 ARG A CA 1
ATOM 830 C C . ARG A 1 104 ? 7.638 -12.310 13.589 1.00 85.62 104 ARG A C 1
ATOM 832 O O . ARG A 1 104 ? 7.774 -12.300 12.370 1.00 85.62 104 ARG A O 1
ATOM 839 N N . ASN A 1 105 ? 7.722 -13.417 14.330 1.00 83.38 105 ASN A N 1
ATOM 840 C CA . ASN A 1 105 ? 7.965 -14.749 13.776 1.00 83.38 105 ASN A CA 1
ATOM 841 C C . ASN A 1 105 ? 6.733 -15.325 13.057 1.00 83.38 105 ASN A C 1
ATOM 843 O O . ASN A 1 105 ? 5.592 -15.039 13.425 1.00 83.38 105 ASN A O 1
ATOM 847 N N . GLY A 1 106 ? 6.986 -16.209 12.091 1.00 84.56 106 GLY A N 1
ATOM 848 C CA . GLY A 1 106 ? 5.976 -16.887 11.282 1.00 84.56 106 GLY A CA 1
ATOM 849 C C . GLY A 1 106 ? 5.946 -16.350 9.857 1.00 84.56 106 GLY A C 1
ATOM 850 O O . GLY A 1 106 ? 6.914 -15.750 9.401 1.00 84.56 106 GLY A O 1
ATOM 851 N N . VAL A 1 107 ? 4.819 -16.550 9.179 1.00 88.75 107 VAL A N 1
ATOM 852 C CA . VAL A 1 107 ? 4.651 -16.151 7.778 1.00 88.75 107 VAL A CA 1
ATOM 853 C C . VAL A 1 107 ? 3.852 -14.859 7.644 1.00 88.75 107 VAL A C 1
ATOM 855 O O . VAL A 1 107 ? 3.009 -14.542 8.498 1.00 88.75 107 VAL A O 1
ATOM 858 N N . ASN A 1 108 ? 4.070 -14.159 6.531 1.00 90.44 108 ASN A N 1
ATOM 859 C CA . ASN A 1 108 ? 3.271 -13.013 6.106 1.00 90.44 108 ASN A CA 1
ATOM 860 C C . ASN A 1 108 ? 2.501 -13.313 4.818 1.00 90.44 108 ASN A C 1
ATOM 862 O O . ASN A 1 108 ? 2.971 -14.054 3.951 1.00 90.44 108 ASN A O 1
ATOM 866 N N . LEU A 1 109 ? 1.349 -12.656 4.666 1.00 93.31 109 LEU A N 1
ATOM 867 C CA . LEU A 1 109 ? 0.664 -12.588 3.380 1.00 93.31 109 LEU A CA 1
ATOM 868 C C . LEU A 1 109 ? 1.202 -11.422 2.567 1.00 93.31 109 LEU A C 1
ATOM 870 O O . LEU A 1 109 ? 1.338 -10.306 3.071 1.00 93.31 109 LEU A O 1
ATOM 874 N N . ILE A 1 110 ? 1.460 -11.672 1.289 1.00 93.75 110 ILE A N 1
ATOM 875 C CA . ILE A 1 110 ? 1.888 -10.659 0.337 1.00 93.75 110 ILE A CA 1
ATOM 876 C C . ILE A 1 110 ? 0.806 -10.482 -0.718 1.00 93.75 110 ILE A C 1
ATOM 878 O O . ILE A 1 110 ? 0.562 -11.382 -1.525 1.00 93.75 110 ILE A O 1
ATOM 882 N N . LEU A 1 111 ? 0.203 -9.296 -0.749 1.00 95.44 111 LEU A N 1
ATOM 883 C CA . LEU A 1 111 ? -0.659 -8.882 -1.849 1.00 95.44 111 LEU A CA 1
ATOM 884 C C . LEU A 1 111 ? 0.194 -8.215 -2.928 1.00 95.44 111 LEU A C 1
ATOM 886 O O . LEU A 1 111 ? 0.891 -7.238 -2.660 1.00 95.44 111 LEU A O 1
ATOM 890 N N . GLN A 1 112 ? 0.125 -8.729 -4.149 1.00 94.69 112 GLN A N 1
ATOM 891 C CA . GLN A 1 112 ? 0.886 -8.248 -5.297 1.00 94.69 112 GLN A CA 1
ATOM 892 C C . GLN A 1 112 ? -0.038 -7.523 -6.270 1.00 94.69 112 GLN A C 1
ATOM 894 O O . GLN A 1 112 ? -1.042 -8.082 -6.709 1.00 94.69 112 GLN A O 1
ATOM 899 N N . LEU A 1 113 ? 0.333 -6.301 -6.648 1.00 96.06 113 LEU A N 1
ATOM 900 C CA . LEU A 1 113 ? -0.304 -5.520 -7.701 1.00 96.06 113 LEU A CA 1
ATOM 901 C C . LEU A 1 113 ? 0.542 -5.627 -8.969 1.00 96.06 113 LEU A C 1
ATOM 903 O O . LEU A 1 113 ? 1.657 -5.101 -9.040 1.00 96.06 113 LEU A O 1
ATOM 907 N N . ASN A 1 114 ? 0.022 -6.325 -9.972 1.00 94.69 114 ASN A N 1
ATOM 908 C CA . ASN A 1 114 ? 0.757 -6.647 -11.191 1.00 94.69 114 ASN A CA 1
ATOM 909 C C . ASN A 1 114 ? 0.308 -5.772 -12.363 1.00 94.69 114 ASN A C 1
ATOM 911 O O . ASN A 1 114 ? -0.855 -5.368 -12.447 1.00 94.69 114 ASN A O 1
ATOM 915 N N . PHE A 1 115 ? 1.229 -5.500 -13.288 1.00 93.56 115 PHE A N 1
ATOM 916 C CA . PHE A 1 115 ? 0.895 -4.806 -14.529 1.00 93.56 115 PHE A CA 1
ATOM 917 C C . PHE A 1 115 ? -0.088 -5.610 -15.387 1.00 93.56 115 PHE A C 1
ATOM 919 O O . PHE A 1 115 ? -0.169 -6.837 -15.311 1.00 93.56 115 PHE A O 1
ATOM 926 N N . ASN A 1 116 ? -0.791 -4.909 -16.278 1.00 91.19 116 ASN A N 1
ATOM 927 C CA . ASN A 1 116 ? -1.675 -5.541 -17.248 1.00 91.19 116 ASN A CA 1
ATOM 928 C C . ASN A 1 116 ? -0.925 -6.393 -18.299 1.00 91.19 116 ASN A C 1
ATOM 930 O O . ASN A 1 116 ? 0.307 -6.387 -18.435 1.00 91.19 116 ASN A O 1
ATOM 934 N N . ALA A 1 117 ? -1.703 -7.133 -19.091 1.00 89.00 117 ALA A N 1
ATOM 935 C CA . ALA A 1 117 ? -1.177 -8.012 -20.131 1.00 89.00 117 ALA A CA 1
ATOM 936 C C . ALA A 1 117 ? -0.446 -7.257 -21.259 1.00 89.00 117 ALA A C 1
ATOM 938 O O . ALA A 1 117 ? 0.491 -7.802 -21.845 1.00 89.00 117 ALA A O 1
ATOM 939 N N . GLU A 1 118 ? -0.848 -6.017 -21.562 1.00 91.38 118 GLU A N 1
ATOM 940 C CA . GLU A 1 118 ? -0.206 -5.203 -22.599 1.00 91.38 118 GLU A CA 1
ATOM 941 C C . GLU A 1 118 ? 1.241 -4.874 -22.225 1.00 91.38 118 GLU A C 1
ATOM 943 O O . GLU A 1 118 ? 2.147 -5.123 -23.025 1.00 91.38 118 GLU A O 1
ATOM 948 N N . HIS A 1 119 ? 1.456 -4.394 -20.997 1.00 92.38 119 HIS A N 1
ATOM 949 C CA . HIS A 1 119 ? 2.786 -4.156 -20.438 1.00 92.38 119 HIS A CA 1
ATOM 950 C C . HIS A 1 119 ? 3.635 -5.424 -20.513 1.00 92.38 119 HIS A C 1
ATOM 952 O O . HIS A 1 119 ? 4.708 -5.417 -21.118 1.00 92.38 119 HIS A O 1
ATOM 958 N N . SER A 1 120 ? 3.117 -6.533 -19.976 1.00 88.56 120 SER A N 1
ATOM 959 C CA . SER A 1 120 ? 3.859 -7.796 -19.897 1.00 88.56 120 SER A CA 1
ATOM 960 C C . SER A 1 120 ? 4.273 -8.305 -21.282 1.00 88.56 120 SER A C 1
ATOM 962 O O . SER A 1 120 ? 5.372 -8.828 -21.465 1.00 88.56 120 SER A O 1
ATOM 964 N N . ARG A 1 121 ? 3.403 -8.143 -22.286 1.00 89.06 121 ARG A N 1
ATOM 965 C CA . ARG A 1 121 ? 3.694 -8.501 -23.680 1.00 89.06 121 ARG A CA 1
ATOM 966 C C . ARG A 1 121 ? 4.751 -7.587 -24.292 1.00 89.06 121 ARG A C 1
ATOM 968 O O . ARG A 1 121 ? 5.636 -8.086 -24.982 1.00 89.06 121 ARG A O 1
ATOM 975 N N . PHE A 1 122 ? 4.671 -6.276 -24.060 1.00 90.06 122 PHE A N 1
ATOM 976 C CA . PHE A 1 122 ? 5.674 -5.343 -24.567 1.00 90.06 122 PHE A CA 1
ATOM 977 C C . PHE A 1 122 ? 7.046 -5.636 -23.962 1.00 90.06 122 PHE A C 1
ATOM 979 O O . PHE A 1 122 ? 8.014 -5.797 -24.705 1.00 90.06 122 PHE A O 1
ATOM 986 N N . PHE A 1 123 ? 7.114 -5.763 -22.634 1.00 89.00 123 PHE A N 1
ATOM 987 C CA . PHE A 1 123 ? 8.353 -6.029 -21.914 1.00 89.00 123 PHE A CA 1
ATOM 988 C C . PHE A 1 123 ? 9.033 -7.298 -22.442 1.00 89.00 123 PHE A C 1
ATOM 990 O O . PHE A 1 123 ? 10.175 -7.236 -22.893 1.00 89.00 123 PHE A O 1
ATOM 997 N N . ARG A 1 124 ? 8.291 -8.415 -22.512 1.00 86.56 124 ARG A N 1
ATOM 998 C CA . ARG A 1 124 ? 8.802 -9.694 -23.034 1.00 86.56 124 ARG A CA 1
ATOM 999 C C . ARG A 1 124 ? 9.223 -9.638 -24.505 1.00 86.56 124 ARG A C 1
ATOM 1001 O O . ARG A 1 124 ? 10.149 -10.316 -24.918 1.00 86.56 124 ARG A O 1
ATOM 1008 N N . LYS A 1 125 ? 8.556 -8.832 -25.331 1.00 87.88 125 LYS A N 1
ATOM 1009 C CA . LYS A 1 125 ? 8.892 -8.744 -26.760 1.00 87.88 125 LYS A CA 1
ATOM 1010 C C . LYS A 1 125 ? 10.107 -7.854 -27.036 1.00 87.88 125 LYS A C 1
ATOM 1012 O O . LYS A 1 125 ? 10.787 -8.057 -28.038 1.00 87.88 125 LYS A O 1
ATOM 1017 N N . LYS A 1 126 ? 10.321 -6.809 -26.232 1.00 85.31 126 LYS A N 1
ATOM 1018 C CA . LYS A 1 126 ? 11.242 -5.708 -26.571 1.00 85.31 126 LYS A CA 1
ATOM 1019 C C . LYS A 1 126 ? 12.456 -5.591 -25.661 1.00 85.31 126 LYS A C 1
ATOM 1021 O O . LYS A 1 126 ? 13.451 -5.020 -26.095 1.00 85.31 126 LYS A O 1
ATOM 1026 N N . LEU A 1 127 ? 12.368 -6.084 -24.430 1.00 82.75 127 LEU A N 1
ATOM 1027 C CA . LEU A 1 127 ? 13.388 -5.878 -23.403 1.00 82.75 127 LEU A CA 1
ATOM 1028 C C . LEU A 1 127 ? 13.906 -7.178 -22.790 1.00 82.75 127 LEU A C 1
ATOM 1030 O O . LEU A 1 127 ? 14.720 -7.098 -21.878 1.00 82.75 127 LEU A O 1
ATOM 1034 N N . ASP A 1 128 ? 13.409 -8.341 -23.221 1.00 72.62 128 ASP A N 1
ATOM 1035 C CA . ASP A 1 128 ? 13.563 -9.593 -22.477 1.00 72.62 128 ASP A CA 1
ATOM 1036 C C . ASP A 1 128 ? 15.000 -10.099 -22.393 1.00 72.62 128 ASP A C 1
ATOM 1038 O O . ASP A 1 128 ? 15.494 -10.887 -23.197 1.00 72.62 128 ASP A O 1
ATOM 1042 N N . CYS A 1 129 ? 15.645 -9.657 -21.329 1.00 56.25 129 CYS A N 1
ATOM 1043 C CA . CYS A 1 129 ? 16.807 -10.265 -20.744 1.00 56.25 129 CYS A CA 1
ATOM 1044 C C . CYS A 1 129 ? 16.606 -10.269 -19.230 1.00 56.25 129 CYS A C 1
ATOM 1046 O O . CYS A 1 129 ? 16.619 -9.222 -18.584 1.00 56.25 129 CYS A O 1
ATOM 1048 N N . LYS A 1 130 ? 16.366 -11.462 -18.675 1.00 63.12 130 LYS A N 1
ATOM 1049 C CA . LYS A 1 130 ? 16.375 -11.779 -17.236 1.00 63.12 130 LYS A CA 1
ATOM 1050 C C . LYS A 1 130 ? 15.761 -10.671 -16.361 1.00 63.12 130 LYS A C 1
ATOM 1052 O O . LYS A 1 130 ? 16.488 -9.827 -15.858 1.00 63.12 130 LYS A O 1
ATOM 1057 N N . LEU A 1 131 ? 14.439 -10.710 -16.151 1.00 63.47 131 LEU A N 1
ATOM 1058 C CA . LEU A 1 131 ? 13.607 -9.806 -15.315 1.00 63.47 131 LEU A CA 1
ATOM 1059 C C . LEU A 1 131 ? 14.226 -9.307 -13.988 1.00 63.47 131 LEU A C 1
ATOM 1061 O O . LEU A 1 131 ? 13.783 -8.303 -13.433 1.00 63.47 131 LEU A O 1
ATOM 1065 N N . ASP A 1 132 ? 15.227 -10.013 -13.481 1.00 67.81 132 ASP A N 1
ATOM 1066 C CA . ASP A 1 132 ? 15.880 -9.823 -12.193 1.00 67.81 132 ASP A CA 1
ATOM 1067 C C . ASP A 1 132 ? 16.587 -8.462 -12.035 1.00 67.81 132 ASP A C 1
ATOM 1069 O O . ASP A 1 132 ? 16.825 -8.041 -10.915 1.00 67.81 132 ASP A O 1
ATOM 1073 N N . TRP A 1 133 ? 16.900 -7.717 -13.103 1.00 74.31 133 TRP A N 1
ATOM 1074 C CA . TRP A 1 133 ? 17.574 -6.409 -12.961 1.00 74.31 133 TRP A CA 1
ATOM 1075 C C . TRP A 1 133 ? 16.640 -5.252 -12.551 1.00 74.31 133 TRP A C 1
ATOM 1077 O O . TRP A 1 133 ? 17.124 -4.174 -12.194 1.00 74.31 133 TRP A O 1
ATOM 1087 N N . LEU A 1 134 ? 15.316 -5.456 -12.603 1.00 81.06 134 LEU A N 1
ATOM 1088 C CA . LEU A 1 134 ? 14.303 -4.506 -12.113 1.00 81.06 134 LEU A CA 1
ATOM 1089 C C . LEU A 1 134 ? 13.658 -4.933 -10.788 1.00 81.06 134 LEU A C 1
ATOM 1091 O O . LEU A 1 134 ? 12.767 -4.232 -10.310 1.00 81.06 134 LEU A O 1
ATOM 1095 N N . ASN A 1 135 ? 14.112 -6.032 -10.183 1.00 80.69 135 ASN A N 1
ATOM 1096 C CA . ASN A 1 135 ? 13.567 -6.570 -8.940 1.00 80.69 135 ASN A CA 1
ATOM 1097 C C . ASN A 1 135 ? 14.682 -6.930 -7.951 1.00 80.69 135 ASN A C 1
ATOM 1099 O O . ASN A 1 135 ? 15.741 -7.401 -8.351 1.00 80.69 135 ASN A O 1
ATOM 1103 N N . GLY A 1 136 ? 14.442 -6.752 -6.652 1.00 70.12 136 GLY A N 1
ATOM 1104 C CA . GLY A 1 136 ? 15.330 -7.287 -5.621 1.00 70.12 136 GLY A CA 1
ATOM 1105 C C . GLY A 1 136 ? 15.251 -8.815 -5.555 1.00 70.12 136 GLY A C 1
ATOM 1106 O O . GLY A 1 136 ? 14.160 -9.382 -5.580 1.00 70.12 136 GLY A O 1
ATOM 1107 N N . SER A 1 137 ? 16.394 -9.495 -5.429 1.00 68.62 137 SER A N 1
ATOM 1108 C CA . SER A 1 137 ? 16.475 -10.968 -5.389 1.00 68.62 137 SER A CA 1
ATOM 1109 C C . SER A 1 137 ? 15.784 -11.605 -4.178 1.00 68.62 137 SER A C 1
ATOM 1111 O O . SER A 1 137 ? 15.403 -12.767 -4.244 1.00 68.62 137 SER A O 1
ATOM 1113 N N . CYS A 1 138 ? 15.613 -10.848 -3.091 1.00 72.81 138 CYS A N 1
ATOM 1114 C CA . CYS A 1 138 ? 14.942 -11.278 -1.860 1.00 72.81 138 CYS A CA 1
ATOM 1115 C C . CYS A 1 138 ? 13.486 -10.780 -1.749 1.00 72.81 138 CYS A C 1
ATOM 1117 O O . CYS A 1 138 ? 12.878 -10.898 -0.686 1.00 72.81 138 CYS A O 1
ATOM 1119 N N . HIS A 1 139 ? 12.929 -10.149 -2.790 1.00 81.00 139 HIS A N 1
ATOM 1120 C CA . HIS A 1 139 ? 11.611 -9.512 -2.715 1.00 81.00 139 HIS A CA 1
ATOM 1121 C C . HIS A 1 139 ? 10.514 -10.380 -3.348 1.00 81.00 139 HIS A C 1
ATOM 1123 O O . HIS A 1 139 ? 10.772 -11.102 -4.314 1.00 81.00 139 HIS A O 1
ATOM 1129 N N . PRO A 1 140 ? 9.269 -10.309 -2.840 1.00 79.44 140 PRO A N 1
ATOM 1130 C CA . PRO A 1 140 ? 8.182 -11.182 -3.269 1.00 79.44 140 PRO A CA 1
ATOM 1131 C C . PRO A 1 140 ? 7.585 -10.701 -4.599 1.00 79.44 140 PRO A C 1
ATOM 1133 O O . PRO A 1 140 ? 6.491 -10.135 -4.652 1.00 79.44 140 PRO A O 1
ATOM 1136 N N . VAL A 1 141 ? 8.315 -10.920 -5.690 1.00 80.75 141 VAL A N 1
ATOM 1137 C CA . VAL A 1 141 ? 7.926 -10.544 -7.054 1.00 80.75 141 VAL A CA 1
ATOM 1138 C C . VAL A 1 141 ? 7.672 -11.773 -7.917 1.00 80.75 141 VAL A C 1
ATOM 1140 O O . VAL A 1 141 ? 8.274 -12.830 -7.735 1.00 80.75 141 VAL A O 1
ATOM 1143 N N . ARG A 1 142 ? 6.784 -11.633 -8.898 1.00 76.25 142 ARG A N 1
ATOM 1144 C CA . ARG A 1 142 ? 6.501 -12.676 -9.885 1.00 76.25 142 ARG A CA 1
ATOM 1145 C C . ARG A 1 142 ? 7.144 -12.367 -11.233 1.00 76.25 142 ARG A C 1
ATOM 1147 O O . ARG A 1 142 ? 7.270 -11.213 -11.642 1.00 76.25 142 ARG A O 1
ATOM 1154 N N . ARG A 1 143 ? 7.542 -13.433 -11.939 1.00 71.62 143 ARG A N 1
ATOM 1155 C CA . ARG A 1 143 ? 8.134 -13.359 -13.288 1.00 71.62 143 ARG A CA 1
ATOM 1156 C C . ARG A 1 143 ? 7.106 -13.554 -14.404 1.00 71.62 143 ARG A C 1
ATOM 1158 O O . ARG A 1 143 ? 7.185 -12.911 -15.446 1.00 71.62 143 ARG A O 1
ATOM 1165 N N . ASP A 1 144 ? 6.134 -14.436 -14.191 1.00 75.06 144 ASP A N 1
ATOM 1166 C CA . ASP A 1 144 ? 5.046 -14.722 -15.133 1.00 75.06 144 ASP A CA 1
ATOM 1167 C C . ASP A 1 144 ? 4.063 -13.544 -15.255 1.00 75.06 144 ASP A C 1
ATOM 1169 O O . ASP A 1 144 ? 3.569 -13.231 -16.350 1.00 75.06 144 ASP A O 1
ATOM 1173 N N . LYS A 1 145 ? 3.835 -12.876 -14.120 1.00 80.38 145 LYS A N 1
ATOM 1174 C CA . LYS A 1 145 ? 3.028 -11.670 -13.944 1.00 80.38 145 LYS A CA 1
ATOM 1175 C C . LYS A 1 145 ? 3.907 -10.603 -13.330 1.00 80.38 145 LYS A C 1
ATOM 1177 O O . LYS A 1 145 ? 4.270 -10.695 -12.167 1.00 80.38 145 LYS A O 1
ATOM 1182 N N . ILE A 1 146 ? 4.279 -9.615 -14.132 1.00 89.75 146 ILE A N 1
ATOM 1183 C CA . ILE A 1 146 ? 5.243 -8.614 -13.699 1.00 89.75 146 ILE A CA 1
ATOM 1184 C C . ILE A 1 146 ? 4.640 -7.796 -12.552 1.00 89.75 146 ILE A C 1
ATOM 1186 O O . ILE A 1 146 ? 3.706 -7.015 -12.756 1.00 89.75 146 ILE A O 1
ATOM 1190 N N . THR A 1 147 ? 5.186 -7.982 -11.352 1.00 92.50 147 THR A N 1
ATOM 1191 C CA . THR A 1 147 ? 4.760 -7.265 -10.150 1.00 92.50 147 THR A CA 1
ATOM 1192 C C . THR A 1 147 ? 5.207 -5.809 -10.228 1.00 92.50 147 THR A C 1
ATOM 1194 O O . THR A 1 147 ? 6.397 -5.516 -10.311 1.00 92.50 147 THR A O 1
ATOM 1197 N N . MET A 1 148 ? 4.246 -4.882 -10.196 1.00 94.50 148 MET A N 1
ATOM 1198 C CA . MET A 1 148 ? 4.529 -3.450 -10.115 1.00 94.50 148 MET A CA 1
ATOM 1199 C C . MET A 1 148 ? 4.845 -3.062 -8.675 1.00 94.50 148 MET A C 1
ATOM 1201 O O . MET A 1 148 ? 5.838 -2.389 -8.421 1.00 94.50 148 MET A O 1
ATOM 1205 N N . ALA A 1 149 ? 3.991 -3.465 -7.741 1.00 95.44 149 ALA A N 1
ATOM 1206 C CA . ALA A 1 149 ? 4.101 -3.141 -6.327 1.00 95.44 149 ALA A CA 1
ATOM 1207 C C . ALA A 1 149 ? 3.556 -4.295 -5.487 1.00 95.44 149 ALA A C 1
ATOM 1209 O O . ALA A 1 149 ? 2.839 -5.161 -5.993 1.00 95.44 149 ALA A O 1
ATOM 1210 N N . TRP A 1 150 ? 3.889 -4.306 -4.206 1.00 95.38 150 TRP A N 1
ATOM 1211 C CA . TRP A 1 150 ? 3.388 -5.308 -3.279 1.00 95.38 150 TRP A CA 1
ATOM 1212 C C . TRP A 1 150 ? 3.230 -4.732 -1.876 1.00 95.38 150 TRP A C 1
ATOM 1214 O O . TRP A 1 150 ? 3.845 -3.724 -1.516 1.00 95.38 150 TRP A O 1
ATOM 1224 N N . CYS A 1 151 ? 2.375 -5.382 -1.095 1.00 96.00 151 CYS A N 1
ATOM 1225 C CA . CYS A 1 151 ? 2.132 -5.084 0.304 1.00 96.00 151 CYS A CA 1
ATOM 1226 C C . CYS A 1 151 ? 2.346 -6.349 1.128 1.00 96.00 151 CYS A C 1
ATOM 1228 O O . CYS A 1 151 ? 1.669 -7.352 0.897 1.00 96.00 151 CYS A O 1
ATOM 1230 N N . ARG A 1 152 ? 3.249 -6.286 2.107 1.00 94.25 152 ARG A N 1
ATOM 1231 C CA . ARG A 1 152 ? 3.418 -7.340 3.111 1.00 94.25 152 ARG A CA 1
ATOM 1232 C C . ARG A 1 152 ? 2.504 -7.049 4.291 1.00 94.25 152 ARG A C 1
ATOM 1234 O O . ARG A 1 152 ? 2.494 -5.937 4.819 1.00 94.25 152 ARG A O 1
ATOM 1241 N N . MET A 1 153 ? 1.733 -8.048 4.689 1.00 95.56 153 MET A N 1
ATOM 1242 C CA . MET A 1 153 ? 0.747 -7.950 5.754 1.00 95.56 153 MET A CA 1
ATOM 1243 C C . MET A 1 153 ? 1.000 -9.020 6.799 1.00 95.56 153 MET A C 1
ATOM 1245 O O . MET A 1 153 ? 1.242 -10.193 6.498 1.00 95.56 153 MET A O 1
ATOM 1249 N N . ASP A 1 154 ? 0.899 -8.592 8.043 1.00 94.31 154 ASP A N 1
ATOM 1250 C CA . ASP A 1 154 ? 0.937 -9.452 9.196 1.00 94.31 154 ASP A CA 1
ATOM 1251 C C . ASP A 1 154 ? -0.437 -9.499 9.859 1.00 94.31 154 ASP A C 1
ATOM 1253 O O . ASP A 1 154 ? -0.962 -8.477 10.292 1.00 94.31 154 ASP A O 1
ATOM 1257 N N . ILE A 1 155 ? -1.040 -10.684 9.882 1.00 94.31 155 ILE A N 1
ATOM 1258 C CA . ILE A 1 155 ? -2.466 -10.861 10.161 1.00 94.31 155 ILE A CA 1
ATOM 1259 C C . ILE A 1 155 ? -2.659 -11.681 11.431 1.00 94.31 155 ILE A C 1
ATOM 1261 O O . ILE A 1 155 ? -1.935 -12.651 11.684 1.00 94.31 155 ILE A O 1
ATOM 1265 N N . ASN A 1 156 ? -3.635 -11.277 12.236 1.00 94.38 156 ASN A N 1
ATOM 1266 C CA . ASN A 1 156 ? -4.098 -12.024 13.389 1.00 94.38 156 ASN A CA 1
ATOM 1267 C C . ASN A 1 156 ? -5.627 -11.921 13.498 1.00 94.38 156 ASN A C 1
ATOM 1269 O O . ASN A 1 156 ? -6.154 -10.867 13.860 1.00 94.38 156 ASN A O 1
ATOM 1273 N N . PHE A 1 157 ? -6.326 -13.017 13.194 1.00 93.31 157 PHE A N 1
ATOM 1274 C CA . PHE A 1 157 ? -7.786 -13.072 13.281 1.00 93.31 157 PHE A CA 1
ATOM 1275 C C . PHE A 1 157 ? -8.293 -13.042 14.726 1.00 93.31 157 PHE A C 1
ATOM 1277 O O . PHE A 1 157 ? -9.306 -12.397 14.984 1.00 93.31 157 PHE A O 1
ATOM 1284 N N . ASP A 1 158 ? -7.564 -13.630 15.681 1.00 93.44 158 ASP A N 1
ATOM 1285 C CA . ASP A 1 158 ? -7.967 -13.649 17.096 1.00 93.44 158 ASP A CA 1
ATOM 1286 C C . ASP A 1 158 ? -8.061 -12.239 17.693 1.00 93.44 158 ASP A C 1
ATOM 1288 O O . ASP A 1 158 ? -8.870 -11.980 18.585 1.00 93.44 158 ASP A O 1
ATOM 1292 N N . THR A 1 159 ? -7.206 -11.320 17.233 1.00 94.12 159 THR A N 1
ATOM 1293 C CA . THR A 1 159 ? -7.218 -9.921 17.680 1.00 94.12 159 THR A CA 1
ATOM 1294 C C . THR A 1 159 ? -7.961 -8.987 16.727 1.00 94.12 159 THR A C 1
ATOM 1296 O O . THR A 1 159 ? -8.064 -7.801 17.034 1.00 94.12 159 THR A O 1
ATOM 1299 N N . ASP A 1 160 ? -8.509 -9.494 15.615 1.00 96.44 160 ASP A N 1
ATOM 1300 C CA . ASP A 1 160 ? -9.106 -8.698 14.531 1.00 96.44 160 ASP A CA 1
ATOM 1301 C C . ASP A 1 160 ? -8.142 -7.608 14.016 1.00 96.44 160 ASP A C 1
ATOM 1303 O O . ASP A 1 160 ? -8.539 -6.467 13.756 1.00 96.44 160 ASP A O 1
ATOM 1307 N N . GLU A 1 161 ? -6.846 -7.932 13.921 1.00 97.31 161 GLU A N 1
ATOM 1308 C CA . GLU A 1 161 ? -5.793 -6.980 13.562 1.00 97.31 161 GLU A CA 1
ATOM 1309 C C . GLU A 1 161 ? -4.989 -7.389 12.328 1.00 97.31 161 GLU A C 1
ATOM 1311 O O . GLU A 1 161 ? -4.598 -8.543 12.141 1.00 97.31 161 GLU A O 1
ATOM 1316 N N . VAL A 1 162 ? -4.645 -6.378 11.531 1.00 97.56 162 VAL A N 1
ATOM 1317 C CA . VAL A 1 162 ? -3.632 -6.468 10.478 1.00 97.56 162 VAL A CA 1
ATOM 1318 C C . VAL A 1 162 ? -2.611 -5.371 10.682 1.00 97.56 162 VAL A C 1
ATOM 1320 O O . VAL A 1 162 ? -2.967 -4.201 10.788 1.00 97.56 162 VAL A O 1
ATOM 1323 N N . LEU A 1 163 ? -1.335 -5.728 10.670 1.00 97.12 163 LEU A N 1
ATOM 1324 C CA . LEU A 1 163 ? -0.232 -4.793 10.550 1.00 97.12 163 LEU A CA 1
ATOM 1325 C C . LEU A 1 163 ? 0.288 -4.826 9.116 1.00 97.12 163 LEU A C 1
ATOM 1327 O O . LEU A 1 163 ? 0.812 -5.830 8.640 1.00 97.12 163 LEU A O 1
ATOM 1331 N N . ILE A 1 164 ? 0.150 -3.705 8.417 1.00 97.06 164 ILE A N 1
ATOM 1332 C CA . ILE A 1 164 ? 0.826 -3.493 7.145 1.00 97.06 164 ILE A CA 1
ATOM 1333 C C . ILE A 1 164 ? 2.307 -3.276 7.458 1.00 97.06 164 ILE A C 1
ATOM 1335 O O . ILE A 1 164 ? 2.719 -2.227 7.966 1.00 97.06 164 ILE A O 1
ATOM 1339 N N . GLU A 1 165 ? 3.086 -4.315 7.178 1.00 93.19 165 GLU A N 1
ATOM 1340 C CA . GLU A 1 165 ? 4.520 -4.373 7.432 1.00 93.19 165 GLU A CA 1
ATOM 1341 C C . GLU A 1 165 ? 5.257 -3.390 6.515 1.00 93.19 165 GLU A C 1
ATOM 1343 O O . GLU A 1 165 ? 6.153 -2.659 6.948 1.00 93.19 165 GLU A O 1
ATOM 1348 N N . GLU A 1 166 ? 4.880 -3.370 5.238 1.00 91.62 166 GLU A N 1
ATOM 1349 C CA . GLU A 1 166 ? 5.464 -2.502 4.220 1.00 91.62 166 GLU A CA 1
ATOM 1350 C C . GLU A 1 166 ? 4.639 -2.503 2.931 1.00 91.62 166 GLU A C 1
ATOM 1352 O O . GLU A 1 166 ? 3.982 -3.486 2.584 1.00 91.62 166 GLU A O 1
ATOM 1357 N N . ILE A 1 167 ? 4.732 -1.393 2.201 1.00 94.19 167 ILE A N 1
ATOM 1358 C CA . ILE A 1 167 ? 4.327 -1.268 0.802 1.00 94.19 167 ILE A CA 1
ATOM 1359 C C . ILE A 1 167 ? 5.568 -0.865 0.018 1.00 94.19 167 ILE A C 1
ATOM 1361 O O . ILE A 1 167 ? 6.226 0.110 0.376 1.00 94.19 167 ILE A O 1
ATOM 1365 N N . GLN A 1 168 ? 5.887 -1.580 -1.056 1.00 91.81 168 GLN A N 1
ATOM 1366 C CA . GLN A 1 168 ? 7.080 -1.291 -1.847 1.00 91.81 168 GLN A CA 1
ATOM 1367 C C . GLN A 1 168 ? 6.863 -1.492 -3.347 1.00 91.81 168 GLN A C 1
ATOM 1369 O O . GLN A 1 168 ? 5.926 -2.151 -3.799 1.00 91.81 168 GLN A O 1
ATOM 1374 N N . SER A 1 169 ? 7.773 -0.903 -4.125 1.00 92.75 169 SER A N 1
ATOM 1375 C CA . SER A 1 169 ? 7.887 -1.112 -5.563 1.00 92.75 169 SER A CA 1
ATOM 1376 C C . SER A 1 169 ? 9.341 -0.964 -6.012 1.00 92.75 169 SER A C 1
ATOM 1378 O O . SER A 1 169 ? 9.842 0.141 -6.246 1.00 92.75 169 SER A O 1
ATOM 1380 N N . ASP A 1 170 ? 10.025 -2.094 -6.175 1.00 89.12 170 ASP A N 1
ATOM 1381 C CA . ASP A 1 170 ? 11.333 -2.117 -6.834 1.00 89.12 170 ASP A CA 1
ATOM 1382 C C . ASP A 1 170 ? 11.227 -1.690 -8.281 1.00 89.12 170 ASP A C 1
ATOM 1384 O O . ASP A 1 170 ? 12.019 -0.877 -8.754 1.00 89.12 170 ASP A O 1
ATOM 1388 N N . TRP A 1 171 ? 10.198 -2.196 -8.954 1.00 91.88 171 TRP A N 1
ATOM 1389 C CA . TRP A 1 171 ? 10.010 -1.988 -10.371 1.00 91.88 171 TRP A CA 1
ATOM 1390 C C . TRP A 1 171 ? 9.956 -0.502 -10.718 1.00 91.88 171 TRP A C 1
ATOM 1392 O O . TRP A 1 171 ? 10.670 -0.048 -11.613 1.00 91.88 171 TRP A O 1
ATOM 1402 N N . MET A 1 172 ? 9.160 0.284 -9.985 1.00 92.94 172 MET A N 1
ATOM 1403 C CA . MET A 1 172 ? 9.035 1.725 -10.212 1.00 92.94 172 MET A CA 1
ATOM 1404 C C . MET A 1 172 ? 10.322 2.470 -9.838 1.00 92.94 172 MET A C 1
ATOM 1406 O O . MET A 1 172 ? 10.760 3.357 -10.578 1.00 92.94 172 MET A O 1
ATOM 1410 N N . ARG A 1 173 ? 10.961 2.083 -8.724 1.00 90.12 173 ARG A N 1
ATOM 1411 C CA . ARG A 1 173 ? 12.205 2.688 -8.225 1.00 90.12 173 ARG A CA 1
ATOM 1412 C C . ARG A 1 173 ? 13.369 2.471 -9.190 1.00 90.12 173 ARG A C 1
ATOM 1414 O O . ARG A 1 173 ? 13.982 3.436 -9.650 1.00 90.12 173 ARG A O 1
ATOM 1421 N N . TYR A 1 174 ? 13.665 1.218 -9.520 1.00 89.00 174 TYR A N 1
ATOM 1422 C CA . TYR A 1 174 ? 14.759 0.872 -10.417 1.00 89.00 174 TYR A CA 1
ATOM 1423 C C . TYR A 1 174 ? 14.482 1.345 -11.835 1.00 89.00 174 TYR A C 1
ATOM 1425 O O . TYR A 1 174 ? 15.400 1.860 -12.471 1.00 89.00 174 TYR A O 1
ATOM 1433 N N . SER A 1 175 ? 13.229 1.301 -12.300 1.00 91.69 175 SER A N 1
ATOM 1434 C CA . SER A 1 175 ? 12.920 1.809 -13.634 1.00 91.69 175 SER A CA 1
ATOM 1435 C C . SER A 1 175 ? 13.195 3.310 -13.772 1.00 91.69 175 SER A C 1
ATOM 1437 O O . SER A 1 175 ? 13.758 3.760 -14.768 1.00 91.69 175 SER A O 1
ATOM 1439 N N . LEU A 1 176 ? 12.856 4.115 -12.760 1.00 92.56 176 LEU A N 1
ATOM 1440 C CA . LEU A 1 176 ? 13.177 5.545 -12.776 1.00 92.56 176 LEU A CA 1
ATOM 1441 C C . LEU A 1 176 ? 14.694 5.792 -12.772 1.00 92.56 176 LEU A C 1
ATOM 1443 O O . LEU A 1 176 ? 15.176 6.676 -13.485 1.00 92.56 176 LEU A O 1
ATOM 1447 N N . ASN A 1 177 ? 15.445 5.030 -11.975 1.00 89.38 177 ASN A N 1
ATOM 1448 C CA . ASN A 1 177 ? 16.901 5.158 -11.903 1.00 89.38 177 ASN A CA 1
ATOM 1449 C C . ASN A 1 177 ? 17.558 4.806 -13.240 1.00 89.38 177 ASN A C 1
ATOM 1451 O O . ASN A 1 177 ? 18.378 5.577 -13.742 1.00 89.38 177 ASN A O 1
ATOM 1455 N N . TRP A 1 178 ? 17.135 3.704 -13.858 1.00 87.50 178 TRP A N 1
ATOM 1456 C CA . TRP A 1 178 ? 17.589 3.307 -15.185 1.00 87.50 178 TRP A CA 1
ATOM 1457 C C . TRP A 1 178 ? 17.212 4.327 -16.253 1.00 87.50 178 TRP A C 1
ATOM 1459 O O . TRP A 1 178 ? 18.056 4.678 -17.072 1.00 87.50 178 TRP A O 1
ATOM 1469 N N . TYR A 1 179 ? 16.001 4.886 -16.219 1.00 90.94 179 TYR A N 1
ATOM 1470 C CA . TYR A 1 179 ? 15.599 5.926 -17.168 1.00 90.94 179 TYR A CA 1
ATOM 1471 C C . TYR A 1 179 ? 16.502 7.163 -17.067 1.00 90.94 179 TYR A C 1
ATOM 1473 O O . TYR A 1 179 ? 17.003 7.659 -18.079 1.00 90.94 179 TYR A O 1
ATOM 1481 N N . LYS A 1 180 ? 16.773 7.633 -15.840 1.00 90.12 180 LYS A N 1
ATOM 1482 C CA . LYS A 1 180 ? 17.699 8.751 -15.599 1.00 90.12 180 LYS A CA 1
ATOM 1483 C C . LYS A 1 180 ? 19.106 8.431 -16.109 1.00 90.12 180 LYS A C 1
ATOM 1485 O O . LYS A 1 180 ? 19.712 9.285 -16.753 1.00 90.12 180 LYS A O 1
ATOM 1490 N N . TYR A 1 181 ? 19.598 7.222 -15.845 1.00 84.88 181 TYR A N 1
ATOM 1491 C CA . TYR A 1 181 ? 20.916 6.762 -16.281 1.00 84.88 181 TYR A CA 1
ATOM 1492 C C . TYR A 1 181 ? 21.033 6.696 -17.811 1.00 84.88 181 TYR A C 1
ATOM 1494 O O . TYR A 1 181 ? 21.962 7.264 -18.387 1.00 84.88 181 TYR A O 1
ATOM 1502 N N . VAL A 1 182 ? 20.061 6.075 -18.489 1.00 85.88 182 VAL A N 1
ATOM 1503 C CA . VAL A 1 182 ? 20.040 5.956 -19.955 1.00 85.88 182 VAL A CA 1
ATOM 1504 C C . VAL A 1 182 ? 19.996 7.336 -20.613 1.00 85.88 182 VAL A C 1
ATOM 1506 O O . VAL A 1 182 ? 20.783 7.611 -21.518 1.00 85.88 182 VAL A O 1
ATOM 1509 N N . LYS A 1 183 ? 19.136 8.232 -20.116 1.00 84.62 183 LYS A N 1
ATOM 1510 C CA . LYS A 1 183 ? 18.955 9.577 -20.678 1.00 84.62 183 LYS A CA 1
ATOM 1511 C C . LYS A 1 183 ? 20.169 10.489 -20.483 1.00 84.62 183 LYS A C 1
ATOM 1513 O O . LYS A 1 183 ? 20.473 11.284 -21.368 1.00 84.62 183 LYS A O 1
ATOM 1518 N N . LYS A 1 184 ? 20.836 10.425 -19.324 1.00 79.69 184 LYS A N 1
ATOM 1519 C CA . LYS A 1 184 ? 21.942 11.341 -18.986 1.00 79.69 184 LYS A CA 1
ATOM 1520 C C . LYS A 1 184 ? 23.306 10.844 -19.445 1.00 79.69 184 LYS A C 1
ATOM 1522 O O . LYS A 1 184 ? 24.084 11.645 -19.963 1.00 79.69 184 LYS A O 1
ATOM 1527 N N . ASP A 1 185 ? 23.579 9.557 -19.251 1.00 69.19 185 ASP A N 1
ATOM 1528 C CA . ASP A 1 185 ? 24.948 9.044 -19.239 1.00 69.19 185 ASP A CA 1
ATOM 1529 C C . ASP A 1 185 ? 25.225 8.071 -20.381 1.00 69.19 185 ASP A C 1
ATOM 1531 O O . ASP A 1 185 ? 26.314 8.075 -20.955 1.00 69.19 185 ASP A O 1
ATOM 1535 N N . LEU A 1 186 ? 24.251 7.223 -20.717 1.00 67.38 186 LEU A N 1
ATOM 1536 C CA . LEU A 1 186 ? 24.467 6.146 -21.677 1.00 67.38 186 LEU A CA 1
ATOM 1537 C C . LEU A 1 186 ? 24.614 6.663 -23.113 1.00 67.38 186 LEU A C 1
ATOM 1539 O O . LEU A 1 186 ? 25.461 6.188 -23.864 1.00 67.38 186 LEU A O 1
ATOM 1543 N N . LEU A 1 187 ? 23.852 7.692 -23.481 1.00 64.12 187 LEU A N 1
ATOM 1544 C CA . LEU A 1 187 ? 23.968 8.320 -24.800 1.00 64.12 187 LEU A CA 1
ATOM 1545 C C . LEU A 1 187 ? 25.297 9.073 -24.994 1.00 64.12 187 LEU A C 1
ATOM 1547 O O . LEU A 1 187 ? 25.659 9.366 -26.129 1.00 64.12 187 LEU A O 1
ATOM 1551 N N . LYS A 1 188 ? 26.047 9.340 -23.915 1.00 70.38 188 LYS A N 1
ATOM 1552 C CA . LYS A 1 188 ? 27.295 10.121 -23.936 1.00 70.38 188 LYS A CA 1
ATOM 1553 C C . LYS A 1 188 ? 28.575 9.279 -23.856 1.00 70.38 188 LYS A C 1
ATOM 1555 O O . LYS A 1 188 ? 29.659 9.837 -23.977 1.00 70.38 188 LYS A O 1
ATOM 1560 N N . SER A 1 189 ? 28.492 7.964 -23.616 1.00 69.69 189 SER A N 1
ATOM 1561 C CA . SER A 1 189 ? 29.675 7.120 -23.372 1.00 69.69 189 SER A CA 1
ATOM 1562 C C . SER A 1 189 ? 29.535 5.701 -23.931 1.00 69.69 189 SER A C 1
ATOM 1564 O O . SER A 1 189 ? 28.701 4.925 -23.466 1.00 69.69 189 SER A O 1
ATOM 1566 N N . GLU A 1 190 ? 30.424 5.317 -24.854 1.00 68.44 190 GLU A N 1
ATOM 1567 C CA . GLU A 1 190 ? 30.445 3.968 -25.451 1.00 68.44 190 GLU A CA 1
ATOM 1568 C C . GLU A 1 190 ? 30.690 2.843 -24.431 1.00 68.44 190 GLU A C 1
ATOM 1570 O O . GLU A 1 190 ? 30.019 1.810 -24.451 1.00 68.44 190 GLU A O 1
ATOM 1575 N N . LYS A 1 191 ? 31.567 3.064 -23.442 1.00 65.88 191 LYS A N 1
ATOM 1576 C CA . LYS A 1 191 ? 31.825 2.088 -22.366 1.00 65.88 191 LYS A CA 1
ATOM 1577 C C . LYS A 1 191 ? 30.566 1.775 -21.549 1.00 65.88 191 LYS A C 1
ATOM 1579 O O . LYS A 1 191 ? 30.382 0.649 -21.096 1.00 65.88 191 LYS A O 1
ATOM 1584 N N . ARG A 1 192 ? 29.677 2.757 -21.362 1.00 65.31 192 ARG A N 1
ATOM 1585 C CA . ARG A 1 192 ? 28.408 2.562 -20.642 1.00 65.31 192 ARG A CA 1
ATOM 1586 C C . ARG A 1 192 ? 27.360 1.880 -21.520 1.00 65.31 192 ARG A C 1
ATOM 1588 O O . ARG A 1 192 ? 26.646 1.015 -21.016 1.00 65.31 192 ARG A O 1
ATOM 1595 N N . LYS A 1 193 ? 27.322 2.171 -22.829 1.00 65.44 193 LYS A N 1
ATOM 1596 C CA . LYS A 1 193 ? 26.491 1.430 -23.800 1.00 65.44 193 LYS A CA 1
ATOM 1597 C C . LYS A 1 193 ? 26.803 -0.070 -23.788 1.00 65.44 193 LYS A C 1
ATOM 1599 O O . LYS A 1 193 ? 25.875 -0.876 -23.829 1.00 65.44 193 LYS A O 1
ATOM 1604 N N . MET A 1 194 ? 28.072 -0.459 -23.614 1.00 60.28 194 MET A N 1
ATOM 1605 C CA . MET A 1 194 ? 28.470 -1.865 -23.429 1.00 60.28 194 MET A CA 1
ATOM 1606 C C . MET A 1 194 ? 27.810 -2.545 -22.216 1.00 60.28 194 MET A C 1
ATOM 1608 O O . MET A 1 194 ? 27.450 -3.717 -22.313 1.00 60.28 194 MET A O 1
ATOM 1612 N N . CYS A 1 195 ? 27.584 -1.844 -21.098 1.00 62.28 195 CYS A N 1
ATOM 1613 C CA . CYS A 1 195 ? 26.893 -2.416 -19.935 1.00 62.28 195 CYS A CA 1
ATOM 1614 C C . CYS A 1 195 ? 25.414 -2.714 -20.223 1.00 62.28 195 CYS A C 1
ATOM 1616 O O . CYS A 1 195 ? 24.904 -3.735 -19.777 1.00 62.28 195 CYS A O 1
ATOM 1618 N N . PHE A 1 196 ? 24.728 -1.867 -20.997 1.00 70.38 196 PHE A N 1
ATOM 1619 C CA . PHE A 1 196 ? 23.340 -2.110 -21.426 1.00 70.38 196 PHE A CA 1
ATOM 1620 C C . PHE A 1 196 ? 23.271 -3.222 -22.486 1.00 70.38 196 PHE A C 1
ATOM 1622 O O . PHE A 1 196 ? 22.395 -4.085 -22.446 1.00 70.38 196 PHE A O 1
ATOM 1629 N N . LYS A 1 197 ? 24.282 -3.276 -23.365 1.00 68.75 197 LYS A N 1
ATOM 1630 C CA . LYS A 1 197 ? 24.485 -4.364 -24.329 1.00 68.75 197 LYS A CA 1
ATOM 1631 C C . LYS A 1 197 ? 24.747 -5.714 -23.651 1.00 68.75 197 LYS A C 1
ATOM 1633 O O . LYS A 1 197 ? 24.308 -6.721 -24.187 1.00 68.75 197 LYS A O 1
ATOM 1638 N N . LYS A 1 198 ? 25.384 -5.748 -22.469 1.00 70.31 198 LYS A N 1
ATOM 1639 C CA . LYS A 1 198 ? 25.547 -6.972 -21.651 1.00 70.31 198 LYS A CA 1
ATOM 1640 C C . LYS A 1 198 ? 24.203 -7.563 -21.227 1.00 70.31 198 LYS A C 1
ATOM 1642 O O . LYS A 1 198 ? 24.080 -8.780 -21.138 1.00 70.31 198 LYS A O 1
ATOM 1647 N N . TYR A 1 199 ? 23.212 -6.712 -20.979 1.00 71.88 199 TYR A N 1
ATOM 1648 C CA . TYR A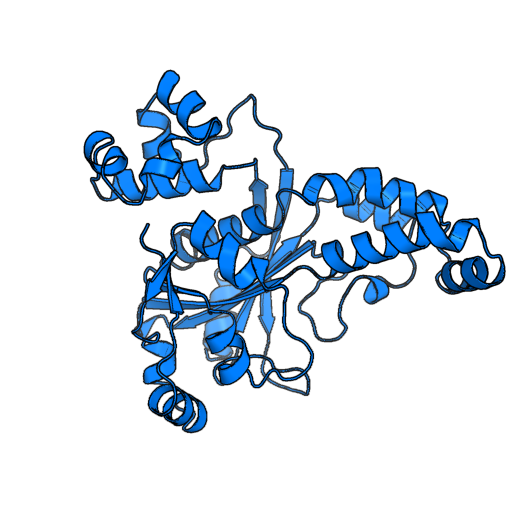 1 199 ? 21.845 -7.165 -20.768 1.00 71.88 199 TYR A CA 1
ATOM 1649 C C . TYR A 1 199 ? 21.169 -7.498 -22.106 1.00 71.88 199 TYR A C 1
ATOM 1651 O O . TYR A 1 199 ? 20.335 -8.373 -22.150 1.00 71.88 199 TYR A O 1
ATOM 1659 N N . GLY A 1 200 ? 21.584 -6.928 -23.236 1.00 74.75 200 GLY A N 1
ATOM 1660 C CA . GLY A 1 200 ? 20.953 -7.189 -24.539 1.00 74.75 200 GLY A CA 1
ATOM 1661 C C . GLY A 1 200 ? 19.758 -6.273 -24.803 1.00 74.75 200 GLY A C 1
ATOM 1662 O O . GLY A 1 200 ? 18.966 -6.514 -25.711 1.00 74.75 200 GLY A O 1
ATOM 1663 N N . ILE A 1 201 ? 19.645 -5.190 -24.031 1.00 79.81 201 ILE A N 1
ATOM 1664 C CA . ILE A 1 201 ? 18.589 -4.190 -24.171 1.00 79.81 201 ILE A CA 1
ATOM 1665 C C . ILE A 1 201 ? 19.085 -3.062 -25.069 1.00 79.81 201 ILE A C 1
ATOM 1667 O O . ILE A 1 201 ? 20.190 -2.546 -24.889 1.00 79.81 201 ILE A O 1
ATOM 1671 N N . LYS A 1 202 ? 18.247 -2.632 -26.017 1.00 84.00 202 LYS A N 1
ATOM 1672 C CA . LYS A 1 202 ? 18.476 -1.385 -26.757 1.00 84.00 202 LYS A CA 1
ATOM 1673 C C . LYS A 1 202 ? 18.052 -0.185 -25.897 1.00 84.00 202 LYS A C 1
ATOM 1675 O O . LYS A 1 202 ? 16.913 -0.180 -25.420 1.00 84.00 202 LYS A O 1
ATOM 1680 N N . PRO A 1 203 ? 18.908 0.833 -25.704 1.00 85.56 203 PRO A N 1
ATOM 1681 C CA . PRO A 1 203 ? 18.586 2.009 -24.889 1.00 85.56 203 PRO A CA 1
ATOM 1682 C C . PRO A 1 203 ? 17.269 2.684 -25.285 1.00 85.56 203 PRO A C 1
ATOM 1684 O O . PRO A 1 203 ? 16.463 3.035 -24.428 1.00 85.56 203 PRO A O 1
ATOM 1687 N N . GLU A 1 204 ? 17.014 2.791 -26.585 1.00 86.88 204 GLU A N 1
ATOM 1688 C CA . GLU A 1 204 ? 15.826 3.419 -27.159 1.00 86.88 204 GLU A CA 1
ATOM 1689 C C . GLU A 1 204 ? 14.561 2.626 -26.822 1.00 86.88 204 GLU A C 1
ATOM 1691 O O . GLU A 1 204 ? 13.553 3.211 -26.431 1.00 86.88 204 GLU A O 1
ATOM 1696 N N . ALA A 1 205 ? 14.633 1.292 -26.889 1.00 88.31 205 ALA A N 1
ATOM 1697 C CA . ALA A 1 205 ? 13.522 0.421 -26.508 1.00 88.31 205 ALA A CA 1
ATOM 1698 C C . ALA A 1 205 ? 13.181 0.571 -25.019 1.00 88.31 205 ALA A C 1
ATOM 1700 O O . ALA A 1 205 ? 12.012 0.527 -24.637 1.00 88.31 205 ALA A O 1
ATOM 1701 N N . TYR A 1 206 ? 14.194 0.780 -24.172 1.00 89.81 206 TYR A N 1
ATOM 1702 C CA . TYR A 1 206 ? 13.974 1.026 -22.752 1.00 89.81 206 TYR A CA 1
ATOM 1703 C C . TYR A 1 206 ? 13.361 2.407 -22.475 1.00 89.81 206 TYR A C 1
ATOM 1705 O O . TYR A 1 206 ? 12.465 2.525 -21.638 1.00 89.81 206 TYR A O 1
ATOM 1713 N N . LEU A 1 207 ? 13.805 3.451 -23.182 1.00 91.38 207 LEU A N 1
ATOM 1714 C CA . LEU A 1 207 ? 13.202 4.783 -23.079 1.00 91.38 207 LEU A CA 1
ATOM 1715 C C . LEU A 1 207 ? 11.731 4.762 -23.518 1.00 91.38 207 LEU A C 1
ATOM 1717 O O . LEU A 1 207 ? 10.885 5.299 -22.803 1.00 91.38 207 LEU A O 1
ATOM 1721 N N . GLU A 1 208 ? 11.422 4.093 -24.634 1.00 93.44 208 GLU A N 1
ATOM 1722 C CA . GLU A 1 208 ? 10.046 3.883 -25.105 1.00 93.44 208 GLU A CA 1
ATOM 1723 C C . GLU A 1 208 ? 9.211 3.162 -24.040 1.00 93.44 208 GLU A C 1
ATOM 1725 O O . GLU A 1 208 ? 8.136 3.629 -23.663 1.00 93.44 208 GLU A O 1
ATOM 1730 N N . TYR A 1 209 ? 9.731 2.054 -23.509 1.00 93.56 209 TYR A N 1
ATOM 1731 C CA . TYR A 1 209 ? 9.083 1.295 -22.448 1.00 93.56 209 TYR A CA 1
ATOM 1732 C C . TYR A 1 209 ? 8.768 2.154 -21.219 1.00 93.56 209 TYR A C 1
ATOM 1734 O O . TYR A 1 209 ? 7.644 2.127 -20.714 1.00 93.56 209 TYR A O 1
ATOM 1742 N N . TYR A 1 210 ? 9.747 2.919 -20.734 1.00 94.44 210 TYR A N 1
ATOM 1743 C CA . TYR A 1 210 ? 9.568 3.738 -19.545 1.00 94.44 210 TYR A CA 1
ATOM 1744 C C . TYR A 1 210 ? 8.500 4.813 -19.762 1.00 94.44 210 TYR A C 1
ATOM 1746 O O . TYR A 1 210 ? 7.591 4.945 -18.944 1.00 94.44 210 TYR A O 1
ATOM 1754 N N . GLU A 1 211 ? 8.588 5.564 -20.862 1.00 95.81 211 GLU A N 1
ATOM 1755 C CA . GLU A 1 211 ? 7.655 6.653 -21.174 1.00 95.81 211 GLU A CA 1
ATOM 1756 C C . GLU A 1 211 ? 6.231 6.135 -21.406 1.00 95.81 211 GLU A C 1
ATOM 1758 O O . GLU A 1 211 ? 5.272 6.726 -20.908 1.00 95.81 211 GLU A O 1
ATOM 1763 N N . ARG A 1 212 ? 6.092 5.011 -22.118 1.00 95.12 212 ARG A N 1
ATOM 1764 C CA . ARG A 1 212 ? 4.791 4.430 -22.460 1.00 95.12 212 ARG A CA 1
ATOM 1765 C C . ARG A 1 212 ? 4.133 3.719 -21.287 1.00 95.12 212 ARG A C 1
ATOM 1767 O O . ARG A 1 212 ? 2.929 3.861 -21.095 1.00 95.12 212 ARG A O 1
ATOM 1774 N N . PHE A 1 213 ? 4.895 2.927 -20.539 1.00 93.19 213 PHE A N 1
ATOM 1775 C CA . PHE A 1 213 ? 4.327 2.015 -19.553 1.00 93.19 213 PHE A CA 1
ATOM 1776 C C . PHE A 1 213 ? 4.606 2.433 -18.125 1.00 93.19 213 PHE A C 1
ATOM 1778 O O . PHE A 1 213 ? 3.666 2.486 -17.354 1.00 93.19 213 PHE A O 1
ATOM 1785 N N . VAL A 1 214 ? 5.843 2.743 -17.742 1.00 94.56 214 VAL A N 1
ATOM 1786 C CA . VAL A 1 214 ? 6.181 2.967 -16.324 1.00 94.56 214 VAL A CA 1
ATOM 1787 C C . VAL A 1 214 ? 5.739 4.352 -15.849 1.00 94.56 214 VAL A C 1
ATOM 1789 O O . VAL A 1 214 ? 5.050 4.481 -14.838 1.00 94.56 214 VAL A O 1
ATOM 1792 N N . LYS A 1 215 ? 6.104 5.406 -16.583 1.00 95.94 215 LYS A N 1
ATOM 1793 C CA . LYS A 1 215 ? 5.853 6.804 -16.208 1.00 95.94 215 LYS A CA 1
ATOM 1794 C C . LYS A 1 215 ? 4.377 7.105 -15.901 1.00 95.94 215 LYS A C 1
ATOM 1796 O O . LYS A 1 215 ? 4.141 7.783 -14.899 1.00 95.94 215 LYS A O 1
ATOM 1801 N N . PRO A 1 216 ? 3.381 6.590 -16.654 1.00 95.25 216 PRO A N 1
ATOM 1802 C CA . PRO A 1 216 ? 1.971 6.809 -16.333 1.00 95.25 216 PRO A CA 1
ATOM 1803 C C . PRO A 1 216 ? 1.526 6.281 -14.962 1.00 95.25 216 PRO A C 1
ATOM 1805 O O . PRO A 1 216 ? 0.625 6.872 -14.373 1.00 95.25 216 PRO A O 1
ATOM 1808 N N . TYR A 1 217 ? 2.146 5.218 -14.433 1.00 95.38 217 TYR A N 1
ATOM 1809 C CA . TYR A 1 217 ? 1.811 4.684 -13.104 1.00 95.38 217 TYR A CA 1
ATOM 1810 C C . TYR A 1 217 ? 2.507 5.432 -11.961 1.00 95.38 217 TYR A C 1
ATOM 1812 O O . TYR A 1 217 ? 2.080 5.324 -10.812 1.00 95.38 217 TYR A O 1
ATOM 1820 N N . GLY A 1 218 ? 3.552 6.217 -12.247 1.00 93.56 218 GLY A N 1
ATOM 1821 C CA . GLY A 1 218 ? 4.330 6.954 -11.243 1.00 93.56 218 GLY A CA 1
ATOM 1822 C C . GLY A 1 218 ? 3.473 7.732 -10.232 1.00 93.56 218 GLY A C 1
ATOM 1823 O O . GLY A 1 218 ? 3.672 7.558 -9.033 1.00 93.56 218 GLY A O 1
ATOM 1824 N N . PRO A 1 219 ? 2.484 8.530 -10.672 1.00 92.31 219 PRO A N 1
ATOM 1825 C CA . PRO A 1 219 ? 1.636 9.303 -9.763 1.00 92.31 219 PRO A CA 1
ATOM 1826 C C . PRO A 1 219 ? 0.608 8.496 -8.959 1.00 92.31 219 PRO A C 1
ATOM 1828 O O . PRO A 1 219 ? -0.014 9.074 -8.069 1.00 92.31 219 PRO A O 1
ATOM 1831 N N . ILE A 1 220 ? 0.363 7.224 -9.299 1.00 94.38 220 ILE A N 1
ATOM 1832 C CA . ILE A 1 220 ? -0.765 6.454 -8.748 1.00 94.38 220 ILE A CA 1
ATOM 1833 C C . ILE A 1 220 ? -0.374 5.141 -8.072 1.00 94.38 220 ILE A C 1
ATOM 1835 O O . ILE A 1 220 ? -1.209 4.591 -7.362 1.00 94.38 220 ILE A O 1
ATOM 1839 N N . TRP A 1 221 ? 0.834 4.606 -8.271 1.00 95.94 221 TRP A N 1
ATOM 1840 C CA . TRP A 1 221 ? 1.146 3.239 -7.831 1.00 95.94 221 TRP A CA 1
ATOM 1841 C C . TRP A 1 221 ? 1.026 3.063 -6.306 1.00 95.94 221 TRP A C 1
ATOM 1843 O O . TRP A 1 221 ? 0.427 2.085 -5.867 1.00 95.94 221 TRP A O 1
ATOM 1853 N N . GLU A 1 222 ? 1.517 4.023 -5.508 1.00 96.06 222 GLU A N 1
ATOM 1854 C CA . GLU A 1 222 ? 1.444 3.984 -4.033 1.00 96.06 222 GLU A CA 1
ATOM 1855 C C . GLU A 1 222 ? -0.012 3.945 -3.563 1.00 96.06 222 GLU A C 1
ATOM 1857 O O . GLU A 1 222 ? -0.403 3.167 -2.696 1.00 96.06 222 GLU A O 1
ATOM 1862 N N . GLU A 1 223 ? -0.827 4.793 -4.186 1.00 95.62 223 GLU A N 1
ATOM 1863 C CA . GLU A 1 223 ? -2.245 4.950 -3.899 1.00 95.62 223 GLU A CA 1
ATOM 1864 C C . GLU A 1 223 ? -3.043 3.716 -4.328 1.00 95.62 223 GLU A C 1
ATOM 1866 O O . GLU A 1 223 ? -3.895 3.246 -3.583 1.00 95.62 223 GLU A O 1
ATOM 1871 N N . SER A 1 224 ? -2.720 3.156 -5.494 1.00 96.88 224 SER A N 1
ATOM 1872 C CA . SER A 1 224 ? -3.354 1.951 -6.035 1.00 96.88 224 SER A CA 1
ATOM 1873 C C . SER A 1 224 ? -3.050 0.743 -5.155 1.00 96.88 224 SER A C 1
ATOM 1875 O O . SER A 1 224 ? -3.954 -0.024 -4.843 1.00 96.88 224 SER A O 1
ATOM 1877 N N . MET A 1 225 ? -1.792 0.592 -4.719 1.00 97.94 225 MET A N 1
ATOM 1878 C CA . MET A 1 225 ? -1.373 -0.518 -3.863 1.00 97.94 225 MET A CA 1
ATOM 1879 C C . MET A 1 225 ? -2.012 -0.418 -2.478 1.00 97.94 225 MET A C 1
ATOM 1881 O O . MET A 1 225 ? -2.618 -1.383 -2.028 1.00 97.94 225 MET A O 1
ATOM 1885 N N . MET A 1 226 ? -1.963 0.750 -1.825 1.00 97.94 226 MET A N 1
ATOM 1886 C CA . MET A 1 226 ? -2.631 0.935 -0.531 1.00 97.94 226 MET A CA 1
ATOM 1887 C C . MET A 1 226 ? -4.144 0.710 -0.644 1.00 97.94 226 MET A C 1
ATOM 1889 O O . MET A 1 226 ? -4.737 0.053 0.206 1.00 97.94 226 MET A O 1
ATOM 1893 N N . PHE A 1 227 ? -4.781 1.214 -1.702 1.00 97.44 227 PHE A N 1
ATOM 1894 C CA . PHE A 1 227 ? -6.208 1.004 -1.919 1.00 97.44 227 PHE A CA 1
ATOM 1895 C C . PHE A 1 227 ? -6.558 -0.476 -2.129 1.00 97.44 227 PHE A C 1
ATOM 1897 O O . PHE A 1 227 ? -7.487 -0.967 -1.487 1.00 97.44 227 PHE A O 1
ATOM 1904 N N . ALA A 1 228 ? -5.792 -1.195 -2.958 1.00 97.56 228 ALA A N 1
ATOM 1905 C CA . ALA A 1 228 ? -5.946 -2.637 -3.152 1.00 97.56 228 ALA A CA 1
ATOM 1906 C C . ALA A 1 228 ? -5.804 -3.400 -1.829 1.00 97.56 228 ALA A C 1
ATOM 1908 O O . ALA A 1 228 ? -6.645 -4.237 -1.510 1.00 97.56 228 ALA A O 1
ATOM 1909 N N . THR A 1 229 ? -4.790 -3.056 -1.030 1.00 98.06 229 THR A N 1
ATOM 1910 C CA . THR A 1 229 ? -4.566 -3.621 0.304 1.00 98.06 229 THR A CA 1
ATOM 1911 C C . THR A 1 229 ? -5.763 -3.400 1.222 1.00 98.06 229 THR A C 1
ATOM 1913 O O . THR A 1 229 ? -6.222 -4.340 1.860 1.00 98.06 229 THR A O 1
ATOM 1916 N N . LEU A 1 230 ? -6.305 -2.181 1.287 1.00 97.56 230 LEU A N 1
ATOM 1917 C CA . LEU A 1 230 ? -7.451 -1.894 2.153 1.00 97.56 230 LEU A CA 1
ATOM 1918 C C . LEU A 1 230 ? -8.724 -2.614 1.708 1.00 97.56 230 LEU A C 1
ATOM 1920 O O . LEU A 1 230 ? -9.464 -3.081 2.571 1.00 97.56 230 LEU A O 1
ATOM 1924 N N . CYS A 1 231 ? -8.972 -2.713 0.398 1.00 95.31 231 CYS A N 1
ATOM 1925 C CA . CYS A 1 231 ? -10.089 -3.500 -0.127 1.00 95.31 231 CYS A CA 1
ATOM 1926 C C . CYS A 1 231 ? -9.924 -4.969 0.264 1.00 95.31 231 CYS A C 1
ATOM 1928 O O . CYS A 1 231 ? -10.839 -5.555 0.823 1.00 95.31 231 CYS A O 1
ATOM 1930 N N . PHE A 1 232 ? -8.735 -5.536 0.046 1.00 95.88 232 PHE A N 1
ATOM 1931 C CA . PHE A 1 232 ? -8.445 -6.923 0.390 1.00 95.88 232 PHE A CA 1
ATOM 1932 C C . PHE A 1 232 ? -8.650 -7.201 1.887 1.00 95.88 232 PHE A C 1
ATOM 1934 O O . PHE A 1 232 ? -9.391 -8.105 2.257 1.00 95.88 232 PHE A O 1
ATOM 1941 N N . ILE A 1 233 ? -8.067 -6.380 2.765 1.00 96.81 233 ILE A N 1
ATOM 1942 C CA . ILE A 1 233 ? -8.192 -6.568 4.218 1.00 96.81 233 ILE A CA 1
ATOM 1943 C C . ILE A 1 233 ? -9.654 -6.465 4.679 1.00 96.81 233 ILE A C 1
ATOM 1945 O O . ILE A 1 233 ? -10.091 -7.251 5.514 1.00 96.81 233 ILE A O 1
ATOM 1949 N N . ARG A 1 234 ? -10.411 -5.487 4.169 1.00 94.56 234 ARG A N 1
ATOM 1950 C CA . ARG A 1 234 ? -11.776 -5.214 4.645 1.00 94.56 234 ARG A CA 1
ATOM 1951 C C . ARG A 1 234 ? -12.820 -6.143 4.049 1.00 94.56 234 ARG A C 1
ATOM 1953 O O . ARG A 1 234 ? -13.738 -6.531 4.759 1.00 94.56 234 ARG A O 1
ATOM 1960 N N . GLU A 1 235 ? -12.715 -6.429 2.760 1.00 91.75 235 GLU A N 1
ATOM 1961 C CA . GLU A 1 235 ? -13.775 -7.097 2.004 1.00 91.75 235 GLU A CA 1
ATOM 1962 C C . GLU A 1 235 ? -13.518 -8.591 1.851 1.00 91.75 235 GLU A C 1
ATOM 1964 O O . GLU A 1 235 ? -14.465 -9.363 1.920 1.00 91.75 235 GLU A O 1
ATOM 1969 N N . GLU A 1 236 ? -12.255 -8.997 1.699 1.00 92.50 236 GLU A N 1
ATOM 1970 C CA . GLU A 1 236 ? -11.901 -10.412 1.541 1.00 92.50 236 GLU A CA 1
ATOM 1971 C C . GLU A 1 236 ? -11.572 -11.053 2.895 1.00 92.50 236 GLU A C 1
ATOM 1973 O O . GLU A 1 236 ? -12.024 -12.157 3.179 1.00 92.50 236 GLU A O 1
ATOM 1978 N N . LEU A 1 237 ? -10.815 -10.363 3.762 1.00 93.94 237 LEU A N 1
ATOM 1979 C CA . LEU A 1 237 ? -10.459 -10.897 5.089 1.00 93.94 237 LEU A CA 1
ATOM 1980 C C . LEU A 1 237 ? -11.442 -10.500 6.201 1.00 93.94 237 LEU A C 1
ATOM 1982 O O . LEU A 1 237 ? -11.452 -11.126 7.256 1.00 93.94 237 LEU A O 1
ATOM 1986 N N . GLY A 1 238 ? -12.235 -9.442 6.010 1.00 94.50 238 GLY A N 1
ATOM 1987 C CA . GLY A 1 238 ? -13.190 -8.957 7.014 1.00 94.50 238 GLY A CA 1
ATOM 1988 C C . GLY A 1 238 ? -12.573 -8.262 8.239 1.00 94.50 238 GLY A C 1
ATOM 1989 O O . GLY A 1 238 ? -13.296 -7.962 9.191 1.00 94.50 238 GLY A O 1
ATOM 1990 N N . LEU A 1 239 ? -11.266 -7.977 8.229 1.00 96.25 239 LEU A N 1
ATOM 1991 C CA . LEU A 1 239 ? -10.531 -7.491 9.403 1.00 96.25 239 LEU A CA 1
ATOM 1992 C C . LEU A 1 239 ? -10.649 -5.978 9.585 1.00 96.25 239 LEU A C 1
ATOM 1994 O O . LEU A 1 239 ? -10.593 -5.206 8.617 1.00 96.25 239 LEU A O 1
ATOM 1998 N N . LYS A 1 240 ? -10.790 -5.525 10.838 1.00 94.88 240 LYS A N 1
ATOM 1999 C CA . LYS A 1 240 ? -11.149 -4.127 11.120 1.00 94.88 240 LYS A CA 1
ATOM 2000 C C . LYS A 1 240 ? -10.047 -3.261 11.691 1.00 94.88 240 LYS A C 1
ATOM 2002 O O . LYS A 1 240 ? -10.051 -2.052 11.422 1.00 94.88 240 LYS A O 1
ATOM 2007 N N . ASN A 1 241 ? -9.125 -3.820 12.464 1.00 97.44 241 ASN A N 1
ATOM 2008 C CA . ASN A 1 241 ? -8.077 -3.032 13.101 1.00 97.44 241 ASN A CA 1
ATOM 2009 C C . ASN A 1 241 ? -6.820 -3.046 12.234 1.00 97.44 241 ASN A C 1
ATOM 2011 O O . ASN A 1 241 ? -5.962 -3.916 12.341 1.00 97.44 241 ASN A O 1
ATOM 2015 N N . ILE A 1 242 ? -6.726 -2.055 11.347 1.00 98.12 242 ILE A N 1
ATOM 2016 C CA . ILE A 1 242 ? -5.623 -1.945 10.390 1.00 98.12 242 ILE A CA 1
ATOM 2017 C C . ILE A 1 242 ? -4.579 -0.974 10.932 1.00 98.12 242 ILE A C 1
ATOM 2019 O O . ILE A 1 242 ? -4.839 0.222 11.099 1.00 98.12 242 ILE A O 1
ATOM 2023 N N . PHE A 1 243 ? -3.388 -1.501 11.168 1.00 98.06 243 PHE A N 1
ATOM 2024 C CA . PHE A 1 243 ? -2.206 -0.776 11.593 1.00 98.06 243 PHE A CA 1
ATOM 2025 C C . PHE A 1 243 ? -1.179 -0.691 10.465 1.00 98.06 243 PHE A C 1
ATOM 2027 O O . PHE A 1 243 ? -1.166 -1.501 9.543 1.00 98.06 243 PHE A O 1
ATOM 2034 N N . TYR A 1 244 ? -0.303 0.303 10.538 1.00 97.62 244 TYR A N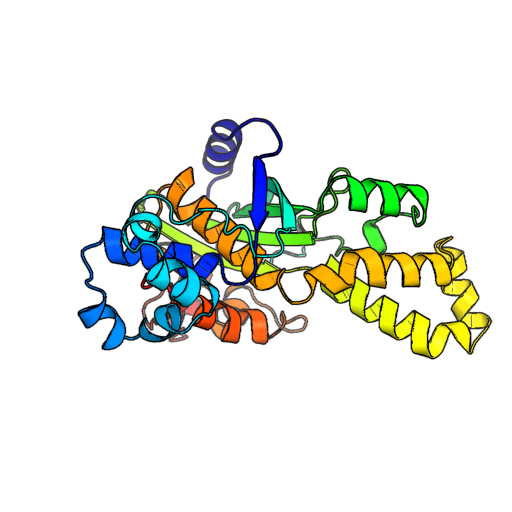 1
ATOM 2035 C CA . TYR A 1 244 ? 0.780 0.526 9.588 1.00 97.62 244 TYR A CA 1
ATOM 2036 C C . TYR A 1 244 ? 2.008 1.051 10.344 1.00 97.62 244 TYR A C 1
ATOM 2038 O O . TYR A 1 244 ? 1.885 1.846 11.283 1.00 97.62 244 TYR A O 1
ATOM 2046 N N . HIS A 1 245 ? 3.208 0.614 9.968 1.00 95.38 245 HIS A N 1
ATOM 2047 C CA . HIS A 1 245 ? 4.433 1.065 10.633 1.00 95.38 245 HIS A CA 1
ATOM 2048 C C . HIS A 1 245 ? 4.722 2.556 10.441 1.00 95.38 245 HIS A C 1
ATOM 2050 O O . HIS A 1 245 ? 4.560 3.121 9.363 1.00 95.38 245 HIS A O 1
ATOM 2056 N N . THR A 1 246 ? 5.257 3.199 11.474 1.00 93.88 246 THR A N 1
ATOM 2057 C CA . THR A 1 246 ? 6.046 4.417 11.257 1.00 93.88 246 THR A CA 1
ATOM 2058 C C . THR A 1 246 ? 7.432 4.021 10.757 1.00 93.88 246 THR A C 1
ATOM 2060 O O . THR A 1 246 ? 7.828 2.860 10.861 1.00 93.88 246 THR A O 1
ATOM 2063 N N . GLN A 1 247 ? 8.195 4.978 10.227 1.00 90.81 247 GLN A N 1
ATOM 2064 C CA . GLN A 1 247 ? 9.581 4.702 9.846 1.00 90.81 247 GLN A CA 1
ATOM 2065 C C . GLN A 1 247 ? 10.387 4.172 11.044 1.00 90.81 247 GLN A C 1
ATOM 2067 O O . GLN A 1 247 ? 11.117 3.196 10.899 1.00 90.81 247 GLN A O 1
ATOM 2072 N N . ASP A 1 248 ? 10.185 4.745 12.234 1.00 90.06 248 ASP A N 1
ATOM 2073 C CA . ASP A 1 248 ? 10.882 4.331 13.454 1.00 90.06 248 ASP A CA 1
ATOM 2074 C C . ASP A 1 248 ? 10.477 2.935 13.920 1.00 90.06 248 ASP A C 1
ATOM 2076 O O . ASP A 1 248 ? 11.347 2.103 14.188 1.00 90.06 248 ASP A O 1
ATOM 2080 N N . SER A 1 249 ? 9.167 2.657 13.999 1.00 91.56 249 SER A N 1
ATOM 2081 C CA . SER A 1 249 ? 8.713 1.343 14.453 1.00 91.56 249 SER A CA 1
ATOM 2082 C C . SER A 1 249 ? 9.100 0.255 13.459 1.00 91.56 249 SER A C 1
ATOM 2084 O O . SER A 1 249 ? 9.556 -0.800 13.885 1.00 91.56 249 SER A O 1
ATOM 2086 N N . GLY A 1 250 ? 9.002 0.522 12.153 1.00 90.06 250 GLY A N 1
ATOM 2087 C CA . GLY A 1 250 ? 9.475 -0.391 11.115 1.00 90.06 250 GLY A CA 1
ATOM 2088 C C . GLY A 1 250 ? 10.973 -0.655 11.242 1.00 90.06 250 GLY A C 1
ATOM 2089 O O . GLY A 1 250 ? 11.376 -1.804 11.373 1.00 90.06 250 GLY A O 1
ATOM 2090 N N . ARG A 1 251 ? 11.792 0.401 11.295 1.00 89.69 251 ARG A N 1
ATOM 2091 C CA . ARG A 1 251 ? 13.253 0.290 11.390 1.00 89.69 251 ARG A CA 1
ATOM 2092 C C . ARG A 1 251 ? 13.700 -0.563 12.575 1.00 89.69 251 ARG A C 1
ATOM 2094 O O . ARG A 1 251 ? 14.453 -1.514 12.402 1.00 89.69 251 ARG A O 1
ATOM 2101 N N . ILE A 1 252 ? 13.232 -0.229 13.778 1.00 89.75 252 ILE A N 1
ATOM 2102 C CA . ILE A 1 252 ? 13.744 -0.841 15.010 1.00 89.75 252 ILE A CA 1
ATOM 2103 C C . ILE A 1 252 ? 13.173 -2.251 15.206 1.00 89.75 252 ILE A C 1
ATOM 2105 O O . ILE A 1 252 ? 13.909 -3.172 15.567 1.00 89.75 252 ILE A O 1
ATOM 2109 N N . LEU A 1 253 ? 11.879 -2.466 14.936 1.00 89.00 253 LEU A N 1
ATOM 2110 C CA . LEU A 1 253 ? 11.291 -3.801 15.088 1.00 89.00 253 LEU A CA 1
ATOM 2111 C C . LEU A 1 253 ? 11.848 -4.781 14.058 1.00 89.00 253 LEU A C 1
ATOM 2113 O O . LEU A 1 253 ? 12.066 -5.938 14.411 1.00 89.00 253 LEU A O 1
ATOM 2117 N N . LYS A 1 254 ? 12.164 -4.318 12.846 1.00 87.69 254 LYS A N 1
ATOM 2118 C CA . LYS A 1 254 ? 12.710 -5.147 11.762 1.00 87.69 254 LYS A CA 1
ATOM 2119 C C . LYS A 1 254 ? 14.238 -5.166 11.708 1.00 87.69 254 LYS A C 1
ATOM 2121 O O . LYS A 1 254 ? 14.783 -5.830 10.839 1.00 87.69 254 LYS A O 1
ATOM 2126 N N . GLN A 1 255 ? 14.915 -4.469 12.627 1.00 86.31 255 GLN A N 1
ATOM 2127 C CA . GLN A 1 255 ? 16.382 -4.416 12.720 1.00 86.31 255 GLN A CA 1
ATOM 2128 C C . GLN A 1 255 ? 17.035 -3.951 11.406 1.00 86.31 255 GLN A C 1
ATOM 2130 O O . GLN A 1 255 ? 17.946 -4.584 10.884 1.00 86.31 255 GLN A O 1
ATOM 2135 N N . MET A 1 256 ? 16.511 -2.866 10.834 1.00 82.12 256 MET A N 1
ATOM 2136 C CA . MET A 1 256 ? 17.053 -2.272 9.613 1.00 82.12 256 MET A CA 1
ATOM 2137 C C . MET A 1 256 ? 18.064 -1.177 9.959 1.00 82.12 256 MET A C 1
ATOM 2139 O O . MET A 1 256 ? 17.670 -0.147 10.505 1.00 82.12 256 MET A O 1
ATOM 2143 N N . ASP A 1 257 ? 19.321 -1.350 9.559 1.00 73.31 257 ASP A N 1
ATOM 2144 C CA . ASP A 1 257 ? 20.361 -0.343 9.811 1.00 73.31 257 ASP A CA 1
ATOM 2145 C C . ASP A 1 257 ? 20.736 0.446 8.540 1.00 73.31 257 ASP A C 1
ATOM 2147 O O . ASP A 1 257 ? 20.652 1.673 8.548 1.00 73.31 257 ASP A O 1
ATOM 2151 N N . ASP A 1 258 ? 21.003 -0.229 7.411 1.00 66.50 258 ASP A N 1
ATOM 2152 C CA . ASP A 1 258 ? 21.634 0.418 6.239 1.00 66.50 258 ASP A CA 1
ATOM 2153 C C . ASP A 1 258 ? 20.771 0.514 4.964 1.00 66.50 258 ASP A C 1
ATOM 2155 O O . ASP A 1 258 ? 21.208 1.047 3.944 1.00 66.50 258 ASP A O 1
ATOM 2159 N N . TRP A 1 259 ? 19.517 0.050 4.995 1.00 69.56 259 TRP A N 1
ATOM 2160 C CA . TRP A 1 259 ? 18.651 -0.013 3.804 1.00 69.56 259 TRP A CA 1
ATOM 2161 C C . TRP A 1 259 ? 17.216 0.387 4.120 1.00 69.56 259 TRP A C 1
ATOM 2163 O O . TRP A 1 259 ? 16.277 -0.399 3.991 1.00 69.56 259 TRP A O 1
ATOM 2173 N N . LEU A 1 260 ? 17.051 1.632 4.568 1.00 76.00 260 LEU A N 1
ATOM 2174 C CA . LEU A 1 260 ? 15.739 2.144 4.938 1.00 76.00 260 LEU A CA 1
ATOM 2175 C C . LEU A 1 260 ? 14.863 2.372 3.699 1.00 76.00 260 LEU A C 1
ATOM 2177 O O . LEU A 1 260 ? 15.322 2.931 2.696 1.00 76.00 260 LEU A O 1
ATOM 2181 N N . PRO A 1 261 ? 13.581 1.990 3.765 1.00 72.25 261 PRO A N 1
ATOM 2182 C CA . PRO A 1 261 ? 12.654 2.265 2.684 1.00 72.25 261 PRO A CA 1
ATOM 2183 C C . PRO A 1 261 ? 12.370 3.778 2.569 1.00 72.25 261 PRO A C 1
ATOM 2185 O O . PRO A 1 261 ? 12.597 4.536 3.519 1.00 72.25 261 PRO A O 1
ATOM 2188 N N . PRO A 1 262 ? 11.859 4.255 1.417 1.00 77.31 262 PRO A N 1
ATOM 2189 C CA . PRO A 1 262 ? 11.588 5.675 1.203 1.00 77.31 262 PRO A CA 1
ATOM 2190 C C . PRO A 1 262 ? 10.683 6.281 2.287 1.00 77.31 262 PRO A C 1
ATOM 2192 O O . PRO A 1 262 ? 9.566 5.816 2.511 1.00 77.31 262 PRO A O 1
ATOM 2195 N N . ALA A 1 263 ? 11.125 7.378 2.910 1.00 80.56 263 ALA A N 1
ATOM 2196 C CA . ALA A 1 263 ? 10.406 8.012 4.020 1.00 80.56 263 ALA A CA 1
ATOM 2197 C C . ALA A 1 263 ? 8.971 8.452 3.658 1.00 80.56 263 ALA A C 1
ATOM 2199 O O . ALA A 1 263 ? 8.086 8.464 4.517 1.00 80.56 263 ALA A O 1
ATOM 2200 N N . SER A 1 264 ? 8.703 8.790 2.390 1.00 80.06 264 SER A N 1
ATOM 2201 C CA . SER A 1 264 ? 7.370 9.196 1.912 1.00 80.06 264 SER A CA 1
ATOM 2202 C C . SER A 1 264 ? 6.316 8.097 2.085 1.00 80.06 264 SER A C 1
ATOM 2204 O O . SER A 1 264 ? 5.194 8.397 2.501 1.00 80.06 264 SER A O 1
ATOM 2206 N N . ILE A 1 265 ? 6.687 6.834 1.859 1.00 86.56 265 ILE A N 1
ATOM 2207 C CA . ILE A 1 265 ? 5.807 5.661 1.995 1.00 86.56 265 ILE A CA 1
ATOM 2208 C C . ILE A 1 265 ? 5.361 5.470 3.454 1.00 86.56 265 ILE A C 1
ATOM 2210 O O . ILE A 1 265 ? 4.252 5.013 3.710 1.00 86.56 265 ILE A O 1
ATOM 2214 N N . TYR A 1 266 ? 6.181 5.887 4.419 1.00 86.81 266 TYR A N 1
ATOM 2215 C CA . TYR A 1 266 ? 5.903 5.753 5.855 1.00 86.81 266 TYR A CA 1
ATOM 2216 C C . TYR A 1 266 ? 5.345 7.026 6.496 1.00 86.81 266 TYR A C 1
ATOM 2218 O O . TYR A 1 266 ? 5.027 7.030 7.682 1.00 86.81 266 TYR A O 1
ATOM 2226 N N . SER A 1 267 ? 5.222 8.127 5.752 1.00 87.25 267 SER A N 1
ATOM 2227 C CA . SER A 1 267 ? 4.811 9.418 6.322 1.00 87.25 267 SER A CA 1
ATOM 2228 C C . SER A 1 267 ? 3.665 10.080 5.570 1.00 87.25 267 SER A C 1
ATOM 2230 O O . SER A 1 267 ? 2.729 10.571 6.198 1.00 87.25 267 SER A O 1
ATOM 2232 N N . THR A 1 268 ? 3.707 10.092 4.238 1.00 92.81 268 THR A N 1
ATOM 2233 C CA . THR A 1 268 ? 2.703 10.759 3.399 1.00 92.81 268 THR A CA 1
ATOM 2234 C C . THR A 1 268 ? 1.570 9.809 3.044 1.00 92.81 268 THR A C 1
ATOM 2236 O O . THR A 1 268 ? 0.402 10.173 3.187 1.00 92.81 268 THR A O 1
ATOM 2239 N N . LEU A 1 269 ? 1.899 8.578 2.639 1.00 95.00 269 LEU A N 1
ATOM 2240 C CA . LEU A 1 269 ? 0.903 7.603 2.199 1.00 95.00 269 LEU A CA 1
ATOM 2241 C C . LEU A 1 269 ? -0.120 7.249 3.302 1.00 95.00 269 LEU A C 1
ATOM 2243 O O . LEU A 1 269 ? -1.314 7.386 3.033 1.00 95.00 269 LEU A O 1
ATOM 2247 N N . PRO A 1 270 ? 0.264 6.923 4.555 1.00 96.06 270 PRO A N 1
ATOM 2248 C CA . PRO A 1 270 ? -0.716 6.614 5.601 1.00 96.06 270 PRO A CA 1
ATOM 2249 C C . PRO A 1 270 ? -1.635 7.806 5.908 1.00 96.06 270 PRO A C 1
ATOM 2251 O O . PRO A 1 270 ? -2.849 7.652 6.025 1.00 96.06 270 PRO A O 1
ATOM 2254 N N . LYS A 1 271 ? -1.085 9.028 5.958 1.00 95.00 271 LYS A N 1
ATOM 2255 C CA . LYS A 1 271 ? -1.872 10.250 6.196 1.00 95.00 271 LYS A CA 1
ATOM 2256 C C . LYS A 1 271 ? -2.877 10.512 5.078 1.00 95.00 271 LYS A C 1
ATOM 2258 O O . LYS A 1 271 ? -4.010 10.892 5.358 1.00 95.00 271 LYS A O 1
ATOM 2263 N N . LYS A 1 272 ? -2.489 10.272 3.819 1.00 94.56 272 LYS A N 1
ATOM 2264 C CA . LYS A 1 272 ? -3.381 10.392 2.655 1.00 94.56 272 LYS A CA 1
ATOM 2265 C C . LYS A 1 272 ? -4.613 9.490 2.787 1.00 94.56 272 LYS A C 1
ATOM 2267 O O . LYS A 1 272 ? -5.692 9.898 2.366 1.00 94.56 272 LYS A O 1
ATOM 2272 N N . PHE A 1 273 ? -4.451 8.321 3.404 1.00 96.69 273 PHE A N 1
ATOM 2273 C CA . PHE A 1 273 ? -5.504 7.343 3.688 1.00 96.69 273 PHE A CA 1
ATOM 2274 C C . PHE A 1 273 ? -6.129 7.496 5.085 1.00 96.69 273 PHE A C 1
ATOM 2276 O O . PHE A 1 273 ? -6.832 6.603 5.545 1.00 96.69 273 PHE A O 1
ATOM 2283 N N . TYR A 1 274 ? -5.917 8.633 5.755 1.00 96.00 274 TYR A N 1
ATOM 2284 C CA . TYR A 1 274 ? -6.506 8.948 7.061 1.00 96.00 274 TYR A CA 1
ATOM 2285 C C . TYR A 1 274 ? -6.139 7.969 8.181 1.00 96.00 274 TYR A C 1
ATOM 2287 O O . TYR A 1 274 ? -6.891 7.790 9.144 1.00 96.00 274 TYR A O 1
ATOM 2295 N N . PHE A 1 275 ? -4.946 7.381 8.104 1.00 96.81 275 PHE A N 1
ATOM 2296 C CA . PHE A 1 275 ? -4.337 6.804 9.289 1.00 96.81 275 PHE A CA 1
ATOM 2297 C C . PHE A 1 275 ? -3.932 7.916 10.263 1.00 96.81 275 PHE A C 1
ATOM 2299 O O . PHE A 1 275 ? -3.406 8.959 9.859 1.00 96.81 275 PHE A O 1
ATOM 2306 N N . LYS A 1 276 ? -4.127 7.677 11.560 1.00 96.06 276 LYS A N 1
ATOM 2307 C CA . LYS A 1 276 ? -3.640 8.550 12.635 1.00 96.06 276 LYS A CA 1
ATOM 2308 C C . LYS A 1 276 ? -2.527 7.871 13.408 1.00 96.06 276 LYS A C 1
ATOM 2310 O O . LYS A 1 276 ? -2.522 6.654 13.552 1.00 96.06 276 LYS A O 1
ATOM 2315 N N . LEU A 1 277 ? -1.587 8.673 13.901 1.00 96.12 277 LEU A N 1
ATOM 2316 C CA . LEU A 1 277 ? -0.590 8.179 14.839 1.00 96.12 277 LEU A CA 1
ATOM 2317 C C . LEU A 1 277 ? -1.285 7.753 16.133 1.00 96.12 277 LEU A C 1
ATOM 2319 O O . LEU A 1 277 ? -2.082 8.503 16.693 1.00 96.12 277 LEU A O 1
ATOM 2323 N N . ASN A 1 278 ? -0.942 6.559 16.581 1.00 93.69 278 ASN A N 1
ATOM 2324 C CA . ASN A 1 278 ? -1.419 5.900 17.775 1.00 93.69 278 ASN A CA 1
ATOM 2325 C C . ASN A 1 278 ? -0.207 5.499 18.616 1.00 93.69 278 ASN A C 1
ATOM 2327 O O . ASN A 1 278 ? 0.753 4.943 18.079 1.00 93.69 278 ASN A O 1
ATOM 2331 N N . SER A 1 279 ? -0.246 5.791 19.913 1.00 92.38 279 SER A N 1
ATOM 2332 C CA . SER A 1 279 ? 0.830 5.417 20.843 1.00 92.38 279 SER A CA 1
ATOM 2333 C C . SER A 1 279 ? 0.701 3.975 21.334 1.00 92.38 279 SER A C 1
ATOM 2335 O O . SER A 1 279 ? 1.648 3.427 21.885 1.00 92.38 279 SER A O 1
ATOM 2337 N N . GLU A 1 280 ? -0.459 3.346 21.136 1.00 91.50 280 GLU A N 1
ATOM 2338 C CA . GLU A 1 280 ? -0.644 1.938 21.471 1.00 91.50 280 GLU A CA 1
ATOM 2339 C C . GLU A 1 280 ? -0.155 1.057 20.319 1.00 91.50 280 GLU A C 1
ATOM 2341 O O . GLU A 1 280 ? -0.567 1.211 19.161 1.00 91.50 280 GLU A O 1
ATOM 2346 N N . ALA A 1 281 ? 0.732 0.120 20.649 1.00 93.12 281 ALA A N 1
ATOM 2347 C CA . ALA A 1 281 ? 1.167 -0.908 19.717 1.00 93.12 281 ALA A CA 1
ATOM 2348 C C . ALA A 1 281 ? 0.009 -1.875 19.393 1.00 93.12 281 ALA A C 1
ATOM 2350 O O . ALA A 1 281 ? -0.829 -2.116 20.262 1.00 93.12 281 ALA A O 1
ATOM 2351 N N . PRO A 1 282 ? -0.024 -2.489 18.199 1.00 95.00 282 PRO A N 1
ATOM 2352 C CA . PRO A 1 282 ? -0.987 -3.545 17.886 1.00 95.00 282 PRO A CA 1
ATOM 2353 C C . PRO A 1 282 ? -0.911 -4.698 18.897 1.00 95.00 282 PRO A C 1
ATOM 2355 O O . PRO A 1 282 ? 0.191 -5.119 19.278 1.00 95.00 282 PRO A O 1
ATOM 2358 N N . ILE A 1 283 ? -2.056 -5.243 19.310 1.00 95.12 283 ILE A N 1
ATOM 2359 C CA . ILE A 1 283 ? -2.122 -6.358 20.269 1.00 95.12 283 ILE A CA 1
ATOM 2360 C C . ILE A 1 283 ? -1.371 -7.578 19.718 1.00 95.12 283 ILE A C 1
ATOM 2362 O O . ILE A 1 283 ? -0.692 -8.267 20.483 1.00 95.12 283 ILE A O 1
ATOM 2366 N N . LEU A 1 284 ? -1.405 -7.797 18.401 1.00 93.25 284 LEU A N 1
ATOM 2367 C CA . LEU A 1 284 ? -0.689 -8.869 17.710 1.00 93.25 284 LEU A CA 1
ATOM 2368 C C . LEU A 1 284 ? 0.826 -8.845 17.975 1.00 93.25 284 LEU A C 1
ATOM 2370 O O . LEU A 1 284 ? 1.434 -9.907 18.062 1.00 93.25 284 LEU A O 1
ATOM 2374 N N . LEU A 1 285 ? 1.426 -7.664 18.182 1.00 93.06 285 LEU A N 1
ATOM 2375 C CA . LEU A 1 285 ? 2.836 -7.530 18.557 1.00 93.06 285 LEU A CA 1
ATOM 2376 C C . LEU A 1 285 ? 3.028 -7.616 20.077 1.00 93.06 285 LEU A C 1
ATOM 2378 O O . LEU A 1 285 ? 4.002 -8.201 20.550 1.00 93.06 285 LEU A O 1
ATOM 2382 N N . GLN A 1 286 ? 2.099 -7.062 20.862 1.00 91.44 286 GLN A N 1
ATOM 2383 C CA . GLN A 1 286 ? 2.178 -7.097 22.327 1.00 91.44 286 GLN A CA 1
ATOM 2384 C C . GLN A 1 286 ? 2.072 -8.523 22.884 1.00 91.44 286 GLN A C 1
ATOM 2386 O O . GLN A 1 286 ? 2.781 -8.885 23.827 1.00 91.44 286 GLN A O 1
ATOM 2391 N N . LYS A 1 287 ? 1.194 -9.348 22.304 1.00 88.94 287 LYS A N 1
ATOM 2392 C CA . LYS A 1 287 ? 0.983 -10.748 22.698 1.00 88.94 287 LYS A CA 1
ATOM 2393 C C . LYS A 1 287 ? 1.937 -11.718 22.002 1.00 88.94 287 LYS A C 1
ATOM 2395 O O . LYS A 1 287 ? 1.914 -12.904 22.330 1.00 88.94 287 LYS A O 1
ATOM 2400 N N . ASP A 1 288 ? 2.821 -11.232 21.131 1.00 84.81 288 ASP A N 1
ATOM 2401 C CA . ASP A 1 288 ? 3.719 -12.078 20.350 1.00 84.81 288 ASP A CA 1
ATOM 2402 C C . ASP A 1 288 ? 4.603 -12.975 21.233 1.00 84.81 288 ASP A C 1
ATOM 2404 O O . ASP A 1 288 ? 5.057 -12.584 22.313 1.00 84.81 288 ASP A O 1
ATOM 2408 N N . ARG A 1 289 ? 4.852 -14.217 20.812 1.00 84.00 289 ARG A N 1
ATOM 2409 C CA . ARG A 1 289 ? 5.665 -15.156 21.606 1.00 84.00 289 ARG A CA 1
ATOM 2410 C C . ARG A 1 289 ? 7.150 -14.774 21.613 1.00 84.00 289 ARG A C 1
ATOM 2412 O O . ARG A 1 289 ? 7.873 -15.183 22.523 1.00 84.00 289 ARG A O 1
ATOM 2419 N N . ASN A 1 290 ? 7.608 -13.958 20.664 1.00 84.56 290 ASN A N 1
ATOM 2420 C CA . ASN A 1 290 ? 8.981 -13.490 20.587 1.00 84.56 290 ASN A CA 1
ATOM 2421 C C . ASN A 1 290 ? 9.288 -12.479 21.707 1.00 84.56 290 ASN A C 1
ATOM 2423 O O . ASN A 1 290 ? 8.848 -11.326 21.710 1.00 84.56 290 ASN A O 1
ATOM 2427 N N . ARG A 1 291 ? 10.128 -12.909 22.658 1.00 84.69 291 ARG A N 1
ATOM 2428 C CA . ARG A 1 291 ? 10.579 -12.084 23.790 1.00 84.69 291 ARG A CA 1
ATOM 2429 C C . ARG A 1 291 ? 11.293 -10.801 23.347 1.00 84.69 291 ARG A C 1
ATOM 2431 O O . ARG A 1 291 ? 11.200 -9.803 24.059 1.00 84.69 291 ARG A O 1
ATOM 2438 N N . ARG A 1 292 ? 11.966 -10.797 22.187 1.00 87.38 292 ARG A N 1
ATOM 2439 C CA . ARG A 1 292 ? 12.639 -9.608 21.635 1.00 87.38 292 ARG A CA 1
ATOM 2440 C C . ARG A 1 292 ? 11.630 -8.515 21.313 1.00 87.38 292 ARG A C 1
ATOM 2442 O O . ARG A 1 292 ? 11.810 -7.397 21.777 1.00 87.38 292 ARG A O 1
ATOM 2449 N N . VAL A 1 293 ? 10.566 -8.843 20.578 1.00 87.00 293 VAL A N 1
ATOM 2450 C CA . VAL A 1 293 ? 9.517 -7.884 20.185 1.00 87.00 293 VAL A CA 1
ATOM 2451 C C . VAL A 1 293 ? 8.919 -7.240 21.429 1.00 87.00 293 VAL A C 1
ATOM 2453 O O . VAL A 1 293 ? 8.925 -6.020 21.561 1.00 87.00 293 VAL A O 1
ATOM 2456 N N . LYS A 1 294 ? 8.535 -8.061 22.411 1.00 86.69 294 LYS A N 1
ATOM 2457 C CA . LYS A 1 294 ? 8.032 -7.589 23.708 1.00 86.69 294 LYS A CA 1
ATOM 2458 C C . LYS A 1 294 ? 9.021 -6.678 24.438 1.00 86.69 294 LYS A C 1
ATOM 2460 O O . LYS A 1 294 ? 8.615 -5.659 24.987 1.00 86.69 294 LYS A O 1
ATOM 2465 N N . LYS A 1 295 ? 10.311 -7.027 24.464 1.00 88.75 295 LYS A N 1
ATOM 2466 C CA . LYS A 1 295 ? 11.354 -6.206 25.098 1.00 88.75 295 LYS A CA 1
ATOM 2467 C C . LYS A 1 295 ? 11.516 -4.861 24.386 1.00 88.75 295 LYS A C 1
ATOM 2469 O O . LYS A 1 295 ? 11.545 -3.830 25.046 1.00 88.75 295 LYS A O 1
ATOM 2474 N N . VAL A 1 296 ? 11.572 -4.871 23.058 1.00 89.19 296 VAL A N 1
ATOM 2475 C CA . VAL A 1 296 ? 11.725 -3.672 22.224 1.00 89.19 296 VAL A CA 1
ATOM 2476 C C . VAL A 1 296 ? 10.523 -2.736 22.387 1.00 89.19 296 VAL A C 1
ATOM 2478 O O . VAL A 1 296 ? 10.723 -1.549 22.622 1.00 89.19 296 VAL A O 1
ATOM 2481 N N . LEU A 1 297 ? 9.293 -3.265 22.390 1.00 90.25 297 LEU A N 1
ATOM 2482 C CA . LEU A 1 297 ? 8.075 -2.487 22.664 1.00 90.25 297 LEU A CA 1
ATOM 2483 C C . LEU A 1 297 ? 8.033 -1.880 24.078 1.00 90.25 297 LEU A C 1
ATOM 2485 O O . LEU A 1 297 ? 7.401 -0.850 24.273 1.00 90.25 297 LEU A O 1
ATOM 2489 N N . LYS A 1 298 ? 8.671 -2.513 25.072 1.00 87.19 298 LYS A N 1
ATOM 2490 C CA . LYS A 1 298 ? 8.755 -1.972 26.442 1.00 87.19 298 LYS A CA 1
ATOM 2491 C C . LYS A 1 298 ? 9.788 -0.855 26.572 1.00 87.19 298 LYS A C 1
ATOM 2493 O O . LYS A 1 298 ? 9.567 0.084 27.324 1.00 87.19 298 LYS A O 1
ATOM 2498 N N . ILE A 1 299 ? 10.922 -0.986 25.883 1.00 89.00 299 ILE A N 1
ATOM 2499 C CA . ILE A 1 299 ? 12.019 -0.008 25.937 1.00 89.00 299 ILE A CA 1
ATOM 2500 C C . ILE A 1 299 ? 11.657 1.252 25.148 1.00 89.00 299 ILE A C 1
ATOM 2502 O O . ILE A 1 299 ? 11.961 2.362 25.574 1.00 89.00 299 ILE A O 1
ATOM 2506 N N . HIS A 1 300 ? 11.004 1.084 24.001 1.00 85.44 300 HIS A N 1
ATOM 2507 C CA . HIS A 1 300 ? 10.691 2.176 23.093 1.00 85.44 300 HIS A CA 1
ATOM 2508 C C . HIS A 1 300 ? 9.187 2.452 23.071 1.00 85.44 300 HIS A C 1
ATOM 2510 O O . HIS A 1 300 ? 8.385 1.573 22.762 1.00 85.44 300 HIS A O 1
ATOM 2516 N N . GLN A 1 301 ? 8.804 3.707 23.302 1.00 84.62 301 GLN A N 1
ATOM 2517 C CA . GLN A 1 301 ? 7.429 4.168 23.104 1.00 84.62 301 GLN A CA 1
ATOM 2518 C C . GLN A 1 301 ? 7.158 4.408 21.614 1.00 84.62 301 GLN A C 1
ATOM 2520 O O . GLN A 1 301 ? 7.194 5.539 21.122 1.00 84.62 301 GLN A O 1
ATOM 2525 N N . PHE A 1 302 ? 6.936 3.329 20.866 1.00 89.25 302 PHE A N 1
ATOM 2526 C CA . PHE A 1 302 ? 6.654 3.438 19.439 1.00 89.25 302 PHE A CA 1
ATOM 2527 C C . PHE A 1 302 ? 5.292 4.051 19.163 1.00 89.25 302 PHE A C 1
ATOM 2529 O O . PHE A 1 302 ? 4.306 3.774 19.840 1.00 89.25 302 PHE A O 1
ATOM 2536 N N . LYS A 1 303 ? 5.232 4.797 18.062 1.00 93.44 303 LYS A N 1
ATOM 2537 C CA . LYS A 1 303 ? 3.972 5.149 17.421 1.00 93.44 303 LYS A CA 1
ATOM 2538 C C . LYS A 1 303 ? 3.738 4.250 16.217 1.00 93.44 303 LYS A C 1
ATOM 2540 O O . LYS A 1 303 ? 4.661 3.947 15.454 1.00 93.44 303 LYS A O 1
ATOM 2545 N N . PHE A 1 304 ? 2.482 3.883 16.027 1.00 96.12 304 PHE A N 1
ATOM 2546 C CA . PHE A 1 304 ? 1.983 3.190 14.848 1.00 96.12 304 PHE A CA 1
ATOM 2547 C C . PHE A 1 304 ? 0.909 4.038 14.193 1.00 96.12 304 PHE A C 1
ATOM 2549 O O . PHE A 1 304 ? 0.238 4.827 14.846 1.00 96.12 304 PHE A O 1
ATOM 2556 N N . TYR A 1 305 ? 0.727 3.885 12.895 1.00 97.56 305 TYR A N 1
ATOM 2557 C CA . TYR A 1 305 ? -0.444 4.418 12.225 1.00 97.56 305 TYR A CA 1
ATOM 2558 C C . TYR A 1 305 ? -1.610 3.449 12.427 1.00 97.56 305 TYR A C 1
ATOM 2560 O O . TYR A 1 305 ? -1.442 2.256 12.202 1.00 97.56 305 TYR A O 1
ATOM 2568 N N . LYS A 1 306 ? -2.785 3.946 12.816 1.00 97.69 306 LYS A N 1
ATOM 2569 C CA . LYS A 1 306 ? -4.044 3.188 12.865 1.00 97.69 306 LYS A CA 1
ATOM 2570 C C . LYS A 1 306 ? -5.053 3.814 11.909 1.00 97.69 306 LYS A C 1
ATOM 2572 O O . LYS A 1 306 ? -5.223 5.037 11.910 1.00 97.69 306 LYS A O 1
ATOM 2577 N N . LEU A 1 307 ? -5.693 3.000 11.072 1.00 96.62 307 LEU A N 1
ATOM 2578 C CA . LEU A 1 307 ? -6.731 3.472 10.159 1.00 96.62 307 LEU A CA 1
ATOM 2579 C C . LEU A 1 307 ? -7.965 3.894 10.961 1.00 96.62 307 LEU A C 1
ATOM 2581 O O . LEU A 1 307 ? -8.481 3.116 11.760 1.00 96.62 307 LEU A O 1
ATOM 2585 N N . MET A 1 308 ? -8.444 5.116 10.728 1.00 92.06 308 MET A N 1
ATOM 2586 C CA . MET A 1 308 ? -9.596 5.670 11.453 1.00 92.06 308 MET A CA 1
ATOM 2587 C C . MET A 1 308 ? -10.919 5.558 10.691 1.00 92.06 308 MET A C 1
ATOM 2589 O O . MET A 1 308 ? -11.975 5.769 11.284 1.00 92.06 308 MET A O 1
ATOM 2593 N N . ALA A 1 309 ? -10.843 5.317 9.380 1.00 80.56 309 ALA A N 1
ATOM 2594 C CA . ALA A 1 309 ? -11.982 5.315 8.469 1.00 80.56 309 ALA A CA 1
ATOM 2595 C C . ALA A 1 309 ? -12.824 4.042 8.560 1.00 80.56 309 ALA A C 1
ATOM 2597 O O . ALA A 1 309 ? -12.323 2.964 8.960 1.00 80.56 309 ALA A O 1
#